Protein AF-A0A942D1G5-F1 (afdb_monomer)

pLDDT: mean 86.05, std 12.04, range [42.84, 97.56]

Structure (mmCIF, N/CA/C/O backbone):
data_AF-A0A942D1G5-F1
#
_entry.id   AF-A0A942D1G5-F1
#
loop_
_atom_site.group_PDB
_atom_site.id
_atom_site.type_symbol
_atom_site.label_atom_id
_atom_site.label_alt_id
_atom_site.label_comp_id
_atom_site.label_asym_id
_atom_site.label_entity_id
_atom_site.label_seq_id
_atom_site.pdbx_PDB_ins_code
_atom_site.Cartn_x
_atom_site.Cartn_y
_atom_site.Cartn_z
_atom_site.occupancy
_atom_site.B_iso_or_equiv
_atom_site.auth_seq_id
_atom_site.auth_comp_id
_atom_site.auth_asym_id
_atom_site.auth_atom_id
_atom_site.pdbx_PDB_model_num
ATOM 1 N N . MET A 1 1 ? 13.395 -1.776 58.590 1.00 42.84 1 MET A N 1
ATOM 2 C CA . MET A 1 1 ? 13.116 -3.084 57.973 1.00 42.84 1 MET A CA 1
ATOM 3 C C . MET A 1 1 ? 11.605 -3.186 57.959 1.00 42.84 1 MET A C 1
ATOM 5 O O . MET A 1 1 ? 11.020 -3.468 58.991 1.00 42.84 1 MET A O 1
ATOM 9 N N . SER A 1 2 ? 10.982 -2.688 56.892 1.00 45.34 2 SER A N 1
ATOM 10 C CA . SER A 1 2 ? 9.526 -2.667 56.750 1.00 45.34 2 SER A CA 1
ATOM 11 C C . SER A 1 2 ? 9.040 -4.107 56.642 1.00 45.34 2 SER A C 1
ATOM 13 O O . SER A 1 2 ? 9.528 -4.852 55.795 1.00 45.34 2 SER A O 1
ATOM 15 N N . ASP A 1 3 ? 8.149 -4.481 57.554 1.00 46.09 3 ASP A N 1
ATOM 16 C CA . ASP A 1 3 ? 7.520 -5.794 57.634 1.00 46.09 3 ASP A CA 1
ATOM 17 C C . ASP A 1 3 ? 6.842 -6.115 56.296 1.00 46.09 3 ASP A C 1
ATOM 19 O O . ASP A 1 3 ? 5.898 -5.440 55.885 1.00 46.09 3 ASP A O 1
ATOM 23 N N . LEU A 1 4 ? 7.365 -7.113 55.582 1.00 55.59 4 LEU A N 1
ATOM 24 C CA . LEU A 1 4 ? 6.750 -7.653 54.376 1.00 55.59 4 LEU A CA 1
ATOM 25 C C . LEU A 1 4 ? 5.764 -8.736 54.825 1.00 55.59 4 LEU A C 1
ATOM 27 O O . LEU A 1 4 ? 6.032 -9.931 54.715 1.00 55.59 4 LEU A O 1
ATOM 31 N N . THR A 1 5 ? 4.649 -8.321 55.420 1.00 64.75 5 THR A N 1
ATOM 32 C CA . THR A 1 5 ? 3.552 -9.232 55.750 1.00 64.75 5 THR A CA 1
ATOM 33 C C . THR A 1 5 ? 2.930 -9.725 54.448 1.00 64.75 5 THR A C 1
ATOM 35 O O . THR A 1 5 ? 2.207 -8.987 53.782 1.00 64.75 5 THR A O 1
ATOM 38 N N . ILE A 1 6 ? 3.257 -10.961 54.065 1.00 63.94 6 ILE A N 1
ATOM 39 C CA . ILE A 1 6 ? 2.605 -11.674 52.964 1.00 63.94 6 ILE A CA 1
ATOM 40 C C . ILE A 1 6 ? 1.141 -11.925 53.376 1.00 63.94 6 ILE A C 1
ATOM 42 O O . ILE A 1 6 ? 0.928 -12.563 54.412 1.00 63.94 6 ILE A O 1
ATOM 46 N N . PRO A 1 7 ? 0.142 -11.439 52.616 1.00 60.31 7 PRO A N 1
ATOM 47 C CA . PRO A 1 7 ? -1.271 -11.650 52.929 1.00 60.31 7 PRO A CA 1
ATOM 48 C C . PRO A 1 7 ? -1.603 -13.146 52.926 1.00 60.31 7 PRO A C 1
ATOM 50 O O . PRO A 1 7 ? -1.256 -13.860 51.984 1.00 60.31 7 PRO A O 1
ATOM 53 N N . SER A 1 8 ? -2.252 -13.634 53.985 1.00 69.25 8 SER A N 1
ATOM 54 C CA . SER A 1 8 ? -2.661 -15.040 54.124 1.00 69.25 8 SER A CA 1
ATOM 55 C C . SER A 1 8 ? -4.087 -15.307 53.636 1.00 69.25 8 SER A C 1
ATOM 57 O O . SER A 1 8 ? -4.470 -16.469 53.493 1.00 69.25 8 SER A O 1
ATOM 59 N N . ASP A 1 9 ? -4.863 -14.250 53.379 1.00 74.88 9 ASP A N 1
ATOM 60 C CA . ASP A 1 9 ? -6.248 -14.322 52.926 1.00 74.88 9 ASP A CA 1
ATOM 61 C C . ASP A 1 9 ? -6.367 -14.177 51.398 1.00 74.88 9 ASP A C 1
ATOM 63 O O . ASP A 1 9 ? -5.766 -13.301 50.771 1.00 74.88 9 ASP A O 1
ATOM 67 N N . GLY A 1 10 ? -7.174 -15.050 50.790 1.00 68.94 10 GLY A N 1
ATOM 68 C CA . GLY A 1 10 ? -7.391 -15.091 49.345 1.00 68.94 10 GLY A CA 1
ATOM 69 C C . GLY A 1 10 ? -8.117 -13.855 48.809 1.00 68.94 10 GLY A C 1
ATOM 70 O O . GLY A 1 10 ? -7.861 -13.456 47.672 1.00 68.94 10 GLY A O 1
ATOM 71 N N . SER A 1 11 ? -8.968 -13.213 49.620 1.00 71.38 11 SER A N 1
ATOM 72 C CA . SER A 1 11 ? -9.629 -11.954 49.248 1.00 71.38 11 SER A CA 1
ATOM 73 C C . SER A 1 11 ? -8.640 -10.800 49.163 1.00 71.38 11 SER A C 1
ATOM 75 O O . SER A 1 11 ? -8.619 -10.110 48.150 1.00 71.38 11 SER A O 1
ATOM 77 N N . GLU A 1 12 ? -7.780 -10.625 50.169 1.00 70.06 12 GLU A N 1
ATOM 78 C CA . GLU A 1 12 ? -6.760 -9.567 50.171 1.00 70.06 12 GLU A CA 1
ATOM 79 C C . GLU A 1 12 ? -5.749 -9.736 49.032 1.00 70.06 12 GLU A C 1
ATOM 81 O O . GLU A 1 12 ? -5.349 -8.752 48.412 1.00 70.06 12 GLU A O 1
ATOM 86 N N . MET A 1 13 ? -5.383 -10.981 48.702 1.00 65.50 13 MET A N 1
ATOM 87 C CA . MET A 1 13 ? -4.551 -11.277 47.533 1.00 65.50 13 MET A CA 1
ATOM 88 C C . MET A 1 13 ? -5.256 -10.868 46.231 1.00 65.50 13 MET A C 1
ATOM 90 O O . MET A 1 13 ? -4.638 -10.240 45.375 1.00 65.50 13 MET A O 1
ATOM 94 N N . SER A 1 14 ? -6.551 -11.179 46.087 1.00 69.06 14 SER A N 1
ATOM 95 C CA . SER A 1 14 ? -7.330 -10.790 44.905 1.00 69.06 14 SER A CA 1
ATOM 96 C C . SER A 1 14 ? -7.465 -9.269 44.776 1.00 69.06 14 SER A C 1
ATOM 98 O O . SER A 1 14 ? -7.271 -8.722 43.693 1.00 69.06 14 SER A O 1
ATOM 100 N N . ASP A 1 15 ? -7.684 -8.576 45.892 1.00 70.75 15 ASP A N 1
ATOM 101 C CA . ASP A 1 15 ? -7.840 -7.124 45.942 1.00 70.75 15 ASP A CA 1
ATOM 102 C C . ASP A 1 15 ? -6.513 -6.417 45.637 1.00 70.75 15 ASP A C 1
ATOM 104 O O . ASP A 1 15 ? -6.486 -5.438 44.897 1.00 70.75 15 ASP A O 1
ATOM 108 N N . LEU A 1 16 ? -5.386 -6.961 46.115 1.00 67.50 16 LEU A N 1
ATOM 109 C CA . LEU A 1 16 ? -4.046 -6.505 45.742 1.00 67.50 16 LEU A CA 1
ATOM 110 C C . LEU A 1 16 ? -3.759 -6.726 44.259 1.00 67.50 16 LEU A C 1
ATOM 112 O O . LEU A 1 16 ? -3.258 -5.808 43.620 1.00 67.50 16 LEU A O 1
ATOM 116 N N . THR A 1 17 ? -4.112 -7.885 43.693 1.00 64.62 17 THR A N 1
ATOM 117 C CA . THR A 1 17 ? -3.923 -8.129 42.253 1.00 64.62 17 THR A CA 1
ATOM 118 C C . THR A 1 17 ? -4.791 -7.221 41.387 1.00 64.62 17 THR A C 1
ATOM 120 O O . THR A 1 17 ? -4.323 -6.762 40.349 1.00 64.62 17 THR A O 1
ATOM 123 N N . LEU A 1 18 ? -6.016 -6.900 41.821 1.00 64.06 18 LEU A N 1
ATOM 124 C CA . LEU A 1 18 ? -6.886 -5.945 41.133 1.00 64.06 18 LEU A CA 1
ATOM 125 C C . LEU A 1 18 ? -6.318 -4.526 41.222 1.00 64.06 18 LEU A C 1
ATOM 127 O O . LEU A 1 18 ? -6.161 -3.865 40.197 1.00 64.06 18 LEU A O 1
ATOM 131 N N . ARG A 1 19 ? -5.900 -4.088 42.417 1.00 61.44 19 ARG A N 1
ATOM 132 C CA . ARG A 1 19 ? -5.274 -2.772 42.611 1.00 61.44 19 ARG A CA 1
ATOM 133 C C . ARG A 1 19 ? -3.957 -2.636 41.858 1.00 61.44 19 ARG A C 1
ATOM 135 O O . ARG A 1 19 ? -3.666 -1.565 41.345 1.00 61.44 19 ARG A O 1
ATOM 142 N N . GLU A 1 20 ? -3.157 -3.695 41.797 1.00 60.94 20 GLU A N 1
ATOM 143 C CA . GLU A 1 20 ? -1.920 -3.726 41.020 1.00 60.94 20 GLU A CA 1
ATOM 144 C C . GLU A 1 20 ? -2.223 -3.688 39.515 1.00 60.94 20 GLU A C 1
ATOM 146 O O . GLU A 1 20 ? -1.596 -2.917 38.791 1.00 60.94 20 GLU A O 1
ATOM 151 N N . SER A 1 21 ? -3.242 -4.421 39.051 1.00 59.50 21 SER A N 1
ATOM 152 C CA . SER A 1 21 ? -3.677 -4.379 37.650 1.00 59.50 21 SER A CA 1
ATOM 153 C C . SER A 1 21 ? -4.208 -3.007 37.220 1.00 59.50 21 SER A C 1
ATOM 155 O O . SER A 1 21 ? -3.892 -2.570 36.119 1.00 59.50 21 SER A O 1
ATOM 157 N N . ASP A 1 22 ? -4.906 -2.282 38.100 1.00 61.81 22 ASP A N 1
ATOM 158 C CA . ASP A 1 22 ? -5.375 -0.914 37.842 1.00 61.81 22 ASP A CA 1
ATOM 159 C C . ASP A 1 22 ? -4.235 0.118 37.877 1.00 61.81 22 ASP A C 1
ATOM 161 O O . ASP A 1 22 ? -4.277 1.120 37.165 1.00 61.81 22 ASP A O 1
ATOM 165 N N . VAL A 1 23 ? -3.188 -0.116 38.679 1.00 62.50 23 VAL A N 1
ATOM 166 C CA . VAL A 1 23 ? -2.008 0.767 38.766 1.00 62.50 23 VAL A CA 1
ATOM 167 C C . VAL A 1 23 ? -1.120 0.659 37.520 1.00 62.50 23 VAL A C 1
ATOM 169 O O . VAL A 1 23 ? -0.495 1.650 37.138 1.00 62.50 23 VAL A O 1
ATOM 172 N N . TYR A 1 24 ? -1.086 -0.507 36.867 1.00 59.09 24 TYR A N 1
ATOM 173 C CA . TYR A 1 24 ? -0.359 -0.728 35.609 1.00 59.09 24 TYR A CA 1
ATOM 174 C C . TYR A 1 24 ? -1.248 -0.695 34.355 1.00 59.09 24 TYR A C 1
ATOM 176 O O . TYR A 1 24 ? -0.731 -0.866 33.249 1.00 59.09 24 TYR A O 1
ATOM 184 N N . ALA A 1 25 ? -2.557 -0.462 34.491 1.00 63.25 25 ALA A N 1
ATOM 185 C CA . ALA A 1 25 ? -3.448 -0.271 33.354 1.00 63.25 25 ALA A CA 1
ATOM 186 C C . ALA A 1 25 ? -3.070 1.026 32.622 1.00 63.25 25 ALA A C 1
ATOM 188 O O . ALA A 1 25 ? -3.356 2.138 33.074 1.00 63.25 25 ALA A O 1
ATOM 189 N N . GLU A 1 26 ? -2.384 0.896 31.487 1.00 65.12 26 GLU A N 1
ATOM 190 C CA . GLU A 1 26 ? -2.063 2.042 30.646 1.00 65.12 26 GLU A CA 1
ATOM 191 C C . GLU A 1 26 ? -3.347 2.702 30.134 1.00 65.12 26 GLU A C 1
ATOM 193 O O . GLU A 1 26 ? -4.259 2.046 29.633 1.00 65.12 26 GLU A O 1
ATOM 198 N N . THR A 1 27 ? -3.420 4.030 30.232 1.00 78.19 27 THR A N 1
ATOM 199 C CA . THR A 1 27 ? -4.563 4.777 29.697 1.00 78.19 27 THR A CA 1
ATOM 200 C C . THR A 1 27 ? -4.634 4.619 28.169 1.00 78.19 27 THR A C 1
ATOM 202 O O . THR A 1 27 ? -3.583 4.728 27.528 1.00 78.19 27 THR A O 1
ATOM 205 N N . PRO A 1 28 ? -5.828 4.516 27.555 1.00 74.75 28 PRO A N 1
ATOM 206 C CA . PRO A 1 28 ? -5.990 4.415 26.095 1.00 74.75 28 PRO A CA 1
ATOM 207 C C . PRO A 1 28 ? -5.276 5.525 25.303 1.00 74.75 28 PRO A C 1
ATOM 209 O O . PRO A 1 28 ? -4.775 5.323 24.195 1.00 74.75 28 PRO A O 1
ATOM 212 N N . GLU A 1 29 ? -5.174 6.723 25.889 1.00 77.88 29 GLU A N 1
ATOM 213 C CA . GLU A 1 29 ? -4.445 7.844 25.288 1.00 77.88 29 GLU A CA 1
ATOM 214 C C . GLU A 1 29 ? -2.934 7.601 25.181 1.00 77.88 29 GLU A C 1
ATOM 216 O O . GLU A 1 29 ? -2.291 8.102 24.256 1.00 77.88 29 GLU A O 1
ATOM 221 N N . LEU A 1 30 ? -2.348 6.878 26.138 1.00 83.19 30 LEU A N 1
ATOM 222 C CA . LEU A 1 30 ? -0.922 6.569 26.152 1.00 83.19 30 LEU A CA 1
ATOM 223 C C . LEU A 1 30 ? -0.595 5.555 25.055 1.00 83.19 30 LEU A C 1
ATOM 225 O O . LEU A 1 30 ? 0.342 5.779 24.287 1.00 83.19 30 LEU A O 1
ATOM 229 N N . HIS A 1 31 ? -1.423 4.519 24.917 1.00 80.06 31 HIS A N 1
ATOM 230 C CA . HIS A 1 31 ? -1.286 3.507 23.874 1.00 80.06 31 HIS A CA 1
ATOM 231 C C . HIS A 1 31 ? -1.353 4.133 22.470 1.00 80.06 31 HIS A C 1
ATOM 233 O O . HIS A 1 31 ? -0.477 3.904 21.635 1.00 80.06 31 HIS A O 1
ATOM 239 N N . GLU A 1 32 ? -2.312 5.039 22.224 1.00 80.50 32 GLU A N 1
ATOM 240 C CA . GLU A 1 32 ? -2.407 5.739 20.935 1.00 80.50 32 GLU A CA 1
ATOM 241 C C . GLU A 1 32 ? -1.171 6.614 20.642 1.00 80.50 32 GLU A C 1
ATOM 243 O O . GLU A 1 32 ? -0.726 6.718 19.491 1.00 80.50 32 GLU A O 1
ATOM 248 N N . ARG A 1 33 ? -0.597 7.261 21.667 1.00 86.25 33 ARG A N 1
ATOM 249 C CA . ARG A 1 33 ? 0.615 8.086 21.519 1.00 86.25 33 ARG A CA 1
ATOM 250 C C . ARG A 1 33 ? 1.839 7.234 21.200 1.00 86.25 33 ARG A C 1
ATOM 252 O O . ARG A 1 33 ? 2.600 7.615 20.308 1.00 86.25 33 ARG A O 1
ATOM 259 N N . ILE A 1 34 ? 2.013 6.108 21.891 1.00 88.94 34 ILE A N 1
ATOM 260 C CA . ILE A 1 34 ? 3.116 5.168 21.655 1.00 88.94 34 ILE A CA 1
ATOM 261 C C . ILE A 1 34 ? 3.042 4.637 20.221 1.00 88.94 34 ILE A C 1
ATOM 263 O O . ILE A 1 34 ? 4.016 4.768 19.476 1.00 88.94 34 ILE A O 1
ATOM 267 N N . ASP A 1 35 ? 1.871 4.155 19.798 1.00 86.50 35 ASP A N 1
ATOM 268 C CA . ASP A 1 35 ? 1.645 3.657 18.437 1.00 86.50 35 ASP A CA 1
ATOM 269 C C . ASP A 1 35 ? 1.968 4.719 17.387 1.00 86.50 35 ASP A C 1
ATOM 271 O O . ASP A 1 35 ? 2.677 4.468 16.411 1.00 86.50 35 ASP A O 1
ATOM 275 N N . ARG A 1 36 ? 1.485 5.946 17.597 1.00 89.12 36 ARG A N 1
ATOM 276 C CA . ARG A 1 36 ? 1.739 7.065 16.690 1.00 89.12 36 ARG A CA 1
ATOM 277 C C . ARG A 1 36 ? 3.231 7.338 16.543 1.00 89.12 36 ARG A C 1
ATOM 279 O O . ARG A 1 36 ? 3.707 7.438 15.415 1.00 89.12 36 ARG A O 1
ATOM 286 N N . ILE A 1 37 ? 3.962 7.461 17.649 1.00 92.31 37 ILE A N 1
ATOM 287 C CA . ILE A 1 37 ? 5.410 7.711 17.624 1.00 92.31 37 ILE A CA 1
ATOM 288 C C . ILE A 1 37 ? 6.135 6.553 16.929 1.00 92.31 37 ILE A C 1
ATOM 290 O O . ILE A 1 37 ? 6.984 6.803 16.072 1.00 92.31 37 ILE A O 1
ATOM 294 N N . GLY A 1 38 ? 5.755 5.308 17.227 1.00 91.56 38 GLY A N 1
ATOM 295 C CA . GLY A 1 38 ? 6.296 4.117 16.574 1.00 91.56 38 GLY A CA 1
ATOM 296 C C . GLY A 1 38 ? 6.138 4.166 15.053 1.00 91.56 38 GLY A C 1
ATOM 297 O O . GLY A 1 38 ? 7.121 4.020 14.323 1.00 91.56 38 GLY A O 1
ATOM 298 N N . PHE A 1 39 ? 4.933 4.467 14.562 1.00 92.38 39 PHE A N 1
ATOM 299 C CA . PHE A 1 39 ? 4.675 4.598 13.126 1.00 92.38 39 PHE A CA 1
ATOM 300 C C . PHE A 1 39 ? 5.449 5.747 12.471 1.00 92.38 39 PHE A C 1
ATOM 302 O O . PHE A 1 39 ? 5.912 5.591 11.341 1.00 92.38 39 PHE A O 1
ATOM 309 N N . TRP A 1 40 ? 5.638 6.881 13.152 1.00 91.69 40 TRP A N 1
ATOM 310 C CA . TRP A 1 40 ? 6.453 7.982 12.625 1.00 91.69 40 TRP A CA 1
ATOM 311 C C . TRP A 1 40 ? 7.928 7.612 12.507 1.00 91.69 40 TRP A C 1
ATOM 313 O O . TRP A 1 40 ? 8.544 7.906 11.483 1.00 91.69 40 TRP A O 1
ATOM 323 N N . LEU A 1 41 ? 8.492 6.955 13.522 1.00 94.69 41 LEU A N 1
ATOM 324 C CA . LEU A 1 41 ? 9.890 6.525 13.509 1.00 94.69 41 LEU A CA 1
ATOM 325 C C . LEU A 1 41 ? 10.140 5.500 12.402 1.00 94.69 41 LEU A C 1
ATOM 327 O O . LEU A 1 41 ? 11.064 5.665 11.601 1.00 94.69 41 LEU A O 1
ATOM 331 N N . VAL A 1 42 ? 9.278 4.483 12.302 1.00 94.19 42 VAL A N 1
ATOM 332 C CA . VAL A 1 42 ? 9.378 3.476 11.238 1.00 94.19 42 VAL A CA 1
ATOM 333 C C . VAL A 1 42 ? 9.133 4.104 9.864 1.00 94.19 42 VAL A C 1
ATOM 335 O O . VAL A 1 42 ? 9.822 3.767 8.903 1.00 94.19 42 VAL A O 1
ATOM 338 N N . GLY A 1 43 ? 8.207 5.063 9.766 1.00 93.75 43 GLY A N 1
ATOM 339 C CA . GLY A 1 43 ? 7.940 5.829 8.552 1.00 93.75 43 GLY A CA 1
ATOM 340 C C . GLY A 1 43 ? 9.169 6.610 8.095 1.00 93.75 43 GLY A C 1
ATOM 341 O O . GLY A 1 43 ? 9.582 6.473 6.948 1.00 93.75 43 GLY A O 1
ATOM 342 N N . GLY A 1 44 ? 9.816 7.350 8.998 1.00 94.31 44 GLY A N 1
ATOM 343 C CA . GLY A 1 44 ? 11.048 8.088 8.710 1.00 94.31 44 GLY A CA 1
ATOM 344 C C . GLY A 1 44 ? 12.187 7.184 8.233 1.00 94.31 44 GLY A C 1
ATOM 345 O O . GLY A 1 44 ? 12.816 7.472 7.213 1.00 94.31 44 GLY A O 1
ATOM 346 N N . ALA A 1 45 ? 12.403 6.049 8.905 1.00 95.62 45 ALA A N 1
ATOM 347 C CA . ALA A 1 45 ? 13.381 5.049 8.471 1.00 95.62 45 ALA A CA 1
ATOM 348 C C . ALA A 1 45 ? 13.049 4.488 7.076 1.00 95.62 45 ALA A C 1
ATOM 350 O O . ALA A 1 45 ? 13.929 4.366 6.224 1.00 95.62 45 ALA A O 1
ATOM 351 N N . THR A 1 46 ? 11.767 4.221 6.815 1.00 95.00 46 THR A N 1
ATOM 352 C CA . THR A 1 46 ? 11.277 3.730 5.521 1.00 95.00 46 THR A CA 1
ATOM 353 C C . THR A 1 46 ? 11.502 4.758 4.408 1.00 95.00 46 THR A C 1
ATOM 355 O O . THR A 1 46 ? 11.931 4.386 3.317 1.00 95.00 46 THR A O 1
ATOM 358 N N . VAL A 1 47 ? 11.289 6.056 4.670 1.00 95.25 47 VAL A N 1
ATOM 359 C CA . VAL A 1 47 ? 11.593 7.123 3.698 1.00 95.25 47 VAL A CA 1
ATOM 360 C C . VAL A 1 47 ? 13.072 7.113 3.337 1.00 95.25 47 VAL A C 1
ATOM 362 O O . VAL A 1 47 ? 13.394 7.112 2.155 1.00 95.25 47 VAL A O 1
ATOM 365 N N . MET A 1 48 ? 13.972 7.082 4.323 1.00 96.06 48 MET A N 1
ATOM 366 C CA . MET A 1 48 ? 15.418 7.062 4.059 1.00 96.06 48 MET A CA 1
ATOM 367 C C . MET A 1 48 ? 15.838 5.816 3.276 1.00 96.06 48 MET A C 1
ATOM 369 O O . MET A 1 48 ? 16.637 5.909 2.344 1.00 96.06 48 MET A O 1
ATOM 373 N N . PHE A 1 49 ? 15.246 4.667 3.601 1.00 96.06 49 PHE A N 1
ATOM 374 C CA . PHE A 1 49 ? 15.470 3.427 2.872 1.00 96.06 49 PHE A CA 1
ATOM 375 C C . PHE A 1 49 ? 15.056 3.546 1.397 1.00 96.06 49 PHE A C 1
ATOM 377 O O . PHE A 1 49 ? 15.880 3.308 0.516 1.00 96.06 49 PHE A O 1
ATOM 384 N N . PHE A 1 50 ? 13.831 3.990 1.093 1.00 95.12 50 PHE A N 1
ATOM 385 C CA . PHE A 1 50 ? 13.379 4.144 -0.299 1.00 95.12 50 PHE A CA 1
ATOM 386 C C . PHE A 1 50 ? 14.042 5.307 -1.038 1.00 95.12 50 PHE A C 1
ATOM 388 O O . PHE A 1 50 ? 14.248 5.231 -2.249 1.00 95.12 50 PHE A O 1
ATOM 395 N N . PHE A 1 51 ? 14.456 6.353 -0.324 1.00 95.19 51 PHE A N 1
ATOM 396 C CA . PHE A 1 51 ? 15.226 7.449 -0.901 1.00 95.19 51 PHE A CA 1
ATOM 397 C C . PHE A 1 51 ? 16.541 6.955 -1.520 1.00 95.19 51 PHE A C 1
ATOM 399 O O . PHE A 1 51 ? 16.941 7.451 -2.573 1.00 95.19 51 PHE A O 1
ATOM 406 N N . SER A 1 52 ? 17.169 5.925 -0.940 1.00 95.56 52 SER A N 1
ATOM 407 C CA . SER A 1 52 ? 18.363 5.305 -1.528 1.00 95.56 52 SER A CA 1
ATOM 408 C C . SER A 1 52 ? 18.107 4.728 -2.929 1.00 95.56 52 SER A C 1
ATOM 410 O O . SER A 1 52 ? 18.940 4.894 -3.820 1.00 95.56 52 SER A O 1
ATOM 412 N N . PHE A 1 53 ? 16.930 4.139 -3.171 1.00 94.38 53 PHE A N 1
ATOM 413 C CA . PHE A 1 53 ? 16.554 3.628 -4.489 1.00 94.38 53 PHE A CA 1
ATOM 414 C C . PHE A 1 53 ? 16.212 4.748 -5.474 1.00 94.38 53 PHE A C 1
ATOM 416 O O . PHE A 1 53 ? 16.575 4.645 -6.644 1.00 94.38 53 PHE A O 1
ATOM 423 N N . VAL A 1 54 ? 15.566 5.831 -5.017 1.00 94.31 54 VAL A N 1
ATOM 424 C CA . VAL A 1 54 ? 15.341 7.029 -5.852 1.00 94.31 54 VAL A CA 1
ATOM 425 C C . VAL A 1 54 ? 16.684 7.580 -6.326 1.00 94.31 54 VAL A C 1
ATOM 427 O O . VAL A 1 54 ? 16.875 7.829 -7.515 1.00 94.31 54 VAL A O 1
ATOM 430 N N . PHE A 1 55 ? 17.637 7.726 -5.406 1.00 94.56 55 PHE A N 1
ATOM 431 C CA . PHE A 1 55 ? 18.984 8.169 -5.736 1.00 94.56 55 PHE A CA 1
ATOM 432 C C . PHE A 1 55 ? 19.667 7.215 -6.724 1.00 94.56 55 PHE A C 1
ATOM 434 O O . PHE A 1 55 ? 20.172 7.668 -7.750 1.00 94.56 55 PHE A O 1
ATOM 441 N N . ALA A 1 56 ? 19.629 5.904 -6.465 1.00 93.81 56 ALA A N 1
ATOM 442 C CA . ALA A 1 56 ? 20.209 4.900 -7.354 1.00 93.81 56 ALA A CA 1
ATOM 443 C C . ALA A 1 56 ? 19.617 4.969 -8.773 1.00 93.81 56 ALA A C 1
ATOM 445 O O . ALA A 1 56 ? 20.375 4.925 -9.741 1.00 93.81 56 ALA A O 1
ATOM 446 N N . TYR A 1 57 ? 18.295 5.142 -8.899 1.00 92.81 57 TYR A N 1
ATOM 447 C CA . TYR A 1 57 ? 17.603 5.304 -10.180 1.00 92.81 57 TYR A CA 1
ATOM 448 C C . TYR A 1 57 ? 18.184 6.463 -10.995 1.00 92.81 57 TYR A C 1
ATOM 450 O O . TYR A 1 57 ? 18.652 6.270 -12.116 1.00 92.81 57 TYR A O 1
ATOM 458 N N . PHE A 1 58 ? 18.186 7.670 -10.422 1.00 92.62 58 PHE A N 1
ATOM 459 C CA . PHE A 1 58 ? 18.630 8.868 -11.134 1.00 92.62 58 PHE A CA 1
ATOM 460 C C . PHE A 1 58 ? 20.137 8.880 -11.382 1.00 92.62 58 PHE A C 1
ATOM 462 O O . PHE A 1 58 ? 20.575 9.333 -12.437 1.00 92.62 58 PHE A O 1
ATOM 469 N N . TYR A 1 59 ? 20.926 8.350 -10.450 1.00 92.75 59 TYR A N 1
ATOM 470 C CA . TYR A 1 59 ? 22.369 8.239 -10.611 1.00 92.75 59 TYR A CA 1
ATOM 471 C C . TYR A 1 59 ? 22.728 7.319 -11.782 1.00 92.75 59 TYR A C 1
ATOM 473 O O 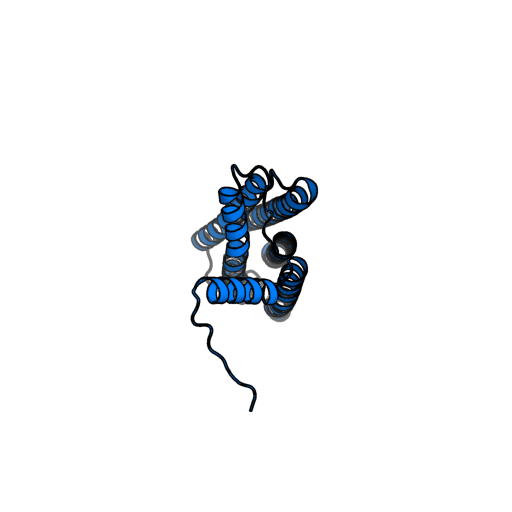. TYR A 1 59 ? 23.421 7.746 -12.704 1.00 92.75 59 TYR A O 1
ATOM 481 N N . LEU A 1 60 ? 22.192 6.095 -11.805 1.00 90.00 60 LEU A N 1
ATOM 482 C CA . LEU A 1 60 ? 22.432 5.142 -12.892 1.00 90.00 60 LEU A CA 1
ATOM 483 C C . LEU A 1 60 ? 21.916 5.681 -14.234 1.00 90.00 60 LEU A C 1
ATOM 485 O O . LEU A 1 60 ? 22.601 5.546 -15.245 1.00 90.00 60 LEU A O 1
ATOM 489 N N . ARG A 1 61 ? 20.764 6.363 -14.235 1.00 88.56 61 ARG A N 1
ATOM 490 C CA . ARG A 1 61 ? 20.228 7.026 -15.430 1.00 88.56 61 ARG A CA 1
ATOM 491 C C . ARG A 1 61 ? 21.119 8.159 -15.933 1.00 88.56 61 ARG A C 1
ATOM 493 O O . ARG A 1 61 ? 21.237 8.331 -17.137 1.00 88.56 61 ARG A O 1
ATOM 500 N N . SER A 1 62 ? 21.757 8.922 -15.045 1.00 89.50 62 SER A N 1
ATOM 501 C CA . SER A 1 62 ? 22.681 9.994 -15.448 1.00 89.50 62 SER A CA 1
ATOM 502 C C . SER A 1 62 ? 23.999 9.479 -16.029 1.00 89.50 62 SER A C 1
ATOM 504 O O . SER A 1 62 ? 24.629 10.172 -16.822 1.00 89.50 62 SER A O 1
ATOM 506 N N . LEU A 1 63 ? 24.417 8.270 -15.639 1.00 87.44 63 LEU A N 1
ATOM 507 C CA . LEU A 1 63 ? 25.623 7.628 -16.160 1.00 87.44 63 LEU A CA 1
ATOM 508 C C . LEU A 1 63 ? 25.400 6.976 -17.527 1.00 87.44 63 LEU A C 1
ATOM 510 O O . LEU A 1 63 ? 26.369 6.705 -18.241 1.00 87.44 63 LEU A O 1
ATOM 514 N N . ASP A 1 64 ? 24.147 6.713 -17.897 1.00 83.19 64 ASP A N 1
ATOM 515 C CA . ASP A 1 64 ? 23.813 6.108 -19.178 1.00 83.19 64 ASP A CA 1
ATOM 516 C C . ASP A 1 64 ? 24.085 7.075 -20.339 1.00 83.19 64 ASP A C 1
ATOM 518 O O . ASP A 1 64 ? 23.257 7.887 -20.746 1.00 83.19 64 ASP A O 1
ATOM 522 N N . SER A 1 65 ? 25.292 6.961 -20.887 1.00 69.88 65 SER A N 1
ATOM 523 C CA . SER A 1 65 ? 25.776 7.796 -21.988 1.00 69.88 65 SER A CA 1
ATOM 524 C C . SER A 1 65 ? 25.299 7.306 -23.361 1.00 69.88 65 SER A C 1
ATOM 526 O O . SER A 1 65 ? 25.452 8.020 -24.348 1.00 69.88 65 SER A O 1
ATOM 528 N N . ASN A 1 66 ? 24.731 6.095 -23.436 1.00 73.44 66 ASN A N 1
ATOM 529 C CA . ASN A 1 66 ? 24.296 5.471 -24.688 1.00 73.44 66 ASN A CA 1
ATOM 530 C C . ASN A 1 66 ? 22.793 5.657 -24.956 1.00 73.44 66 ASN A C 1
ATOM 532 O O . ASN A 1 66 ? 22.308 5.222 -25.998 1.00 73.44 66 ASN A O 1
ATOM 536 N N . GLY A 1 67 ? 22.053 6.281 -24.029 1.00 74.75 67 GLY A N 1
ATOM 537 C CA . GLY A 1 67 ? 20.604 6.465 -24.140 1.00 74.75 67 GLY A CA 1
ATOM 538 C C . GLY A 1 67 ? 19.818 5.149 -24.103 1.00 74.75 67 GLY A C 1
ATOM 539 O O . GLY A 1 67 ? 18.710 5.081 -24.631 1.00 74.75 67 GLY A O 1
ATOM 540 N N . LEU A 1 68 ? 20.395 4.101 -23.507 1.00 76.69 68 LEU A N 1
ATOM 541 C CA . LEU A 1 68 ? 19.832 2.754 -23.402 1.00 76.69 68 LEU A CA 1
ATOM 542 C C . LEU A 1 68 ? 19.300 2.462 -21.991 1.00 76.69 68 LEU A C 1
ATOM 544 O O . LEU A 1 68 ? 19.371 1.327 -21.525 1.00 76.69 68 LEU A O 1
ATOM 548 N N . TRP A 1 69 ? 18.750 3.466 -21.305 1.00 80.94 69 TRP A N 1
ATOM 549 C CA . TRP A 1 69 ? 18.265 3.329 -19.929 1.00 80.94 69 TRP A CA 1
ATOM 550 C C . TRP A 1 69 ? 17.207 2.230 -19.793 1.00 80.94 69 TRP A C 1
ATOM 552 O O . TRP A 1 69 ? 17.206 1.473 -18.822 1.00 80.94 69 TRP A O 1
ATOM 562 N N . ARG A 1 70 ? 16.346 2.113 -20.811 1.00 79.94 70 ARG A N 1
ATOM 563 C CA . ARG A 1 70 ? 15.423 0.993 -21.009 1.00 79.94 70 ARG A CA 1
ATOM 564 C C . ARG A 1 70 ? 15.754 0.305 -22.340 1.00 79.94 70 ARG A C 1
ATOM 566 O O . ARG A 1 70 ? 15.267 0.744 -23.384 1.00 79.94 70 ARG A O 1
ATOM 573 N N . PRO A 1 71 ? 16.623 -0.723 -22.343 1.00 74.06 71 PRO A N 1
ATOM 574 C CA . PRO A 1 71 ? 16.925 -1.489 -23.548 1.00 74.06 71 PRO A CA 1
ATOM 575 C C . PRO A 1 71 ? 15.671 -2.168 -24.115 1.00 74.06 71 PRO A C 1
ATOM 577 O O . PRO A 1 71 ? 14.719 -2.448 -23.385 1.00 74.06 71 PRO A O 1
ATOM 580 N N . ALA A 1 72 ? 15.681 -2.495 -25.410 1.00 71.06 72 ALA A N 1
ATOM 581 C CA . ALA A 1 72 ? 14.591 -3.246 -26.031 1.00 71.06 72 ALA A CA 1
ATOM 582 C C . ALA A 1 72 ? 14.363 -4.581 -25.292 1.00 71.06 72 ALA A C 1
ATOM 584 O O . ALA A 1 72 ? 15.281 -5.390 -25.167 1.00 71.06 72 ALA A O 1
ATOM 585 N N . GLY A 1 73 ? 13.141 -4.794 -24.793 1.00 71.69 73 GLY A N 1
ATOM 586 C CA . GLY A 1 73 ? 12.780 -5.961 -23.979 1.00 71.69 73 GLY A CA 1
ATOM 587 C C . GLY A 1 73 ? 12.875 -5.755 -22.461 1.00 71.69 73 GLY A C 1
ATOM 588 O O . GLY A 1 73 ? 12.488 -6.651 -21.720 1.00 71.69 73 GLY A O 1
ATOM 589 N N . VAL A 1 74 ? 13.326 -4.590 -21.983 1.00 76.88 74 VAL A N 1
ATOM 590 C CA . VAL A 1 74 ? 13.324 -4.212 -20.557 1.00 76.88 74 VAL A CA 1
ATOM 591 C C . VAL A 1 74 ? 12.283 -3.116 -20.321 1.00 76.88 74 VAL A C 1
ATOM 593 O O . VAL A 1 74 ? 12.611 -1.974 -20.002 1.00 76.88 74 VAL A O 1
ATOM 596 N N . ASP A 1 75 ? 11.014 -3.461 -20.529 1.00 78.44 75 ASP A N 1
ATOM 597 C CA . ASP A 1 75 ? 9.888 -2.567 -20.250 1.00 78.44 75 ASP A CA 1
ATOM 598 C C . ASP A 1 75 ? 8.781 -3.356 -19.535 1.00 78.44 75 ASP A C 1
ATOM 600 O O . ASP A 1 75 ? 8.280 -4.345 -20.087 1.00 78.44 75 ASP A O 1
ATOM 604 N N . PRO A 1 76 ? 8.451 -3.016 -18.277 1.00 80.38 76 PRO A N 1
ATOM 605 C CA . PRO A 1 76 ? 7.412 -3.719 -17.544 1.00 80.38 76 PRO A CA 1
ATOM 606 C C . PRO A 1 76 ? 6.029 -3.355 -18.108 1.00 80.38 76 PRO A C 1
ATOM 608 O O . PRO A 1 76 ? 5.803 -2.208 -18.509 1.00 80.38 76 PRO A O 1
ATOM 611 N N . PRO A 1 77 ? 5.062 -4.290 -18.133 1.00 84.94 77 PRO A N 1
ATOM 612 C CA . PRO A 1 77 ? 3.758 -3.999 -18.712 1.00 84.94 77 PRO A CA 1
ATOM 613 C C . PRO A 1 77 ? 3.010 -2.950 -17.875 1.00 84.94 77 PRO A C 1
ATOM 615 O O . PRO A 1 77 ? 2.573 -3.214 -16.756 1.00 84.94 77 PRO A O 1
ATOM 618 N N . THR A 1 78 ? 2.793 -1.758 -18.441 1.00 87.62 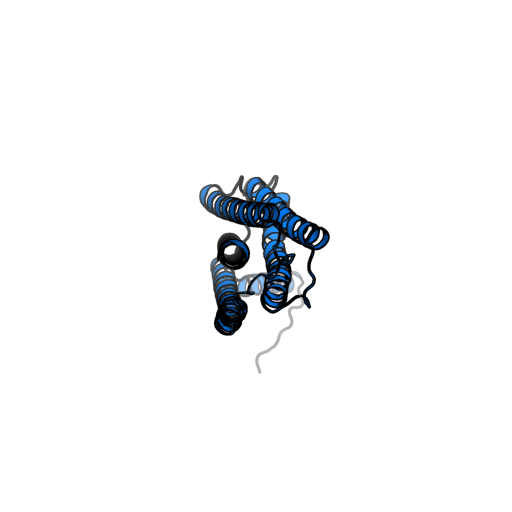78 THR A N 1
ATOM 619 C CA . THR A 1 78 ? 2.225 -0.594 -17.728 1.00 87.62 78 THR A CA 1
ATOM 620 C C . THR A 1 78 ? 0.859 -0.865 -17.089 1.00 87.62 78 THR A C 1
ATOM 622 O O . THR A 1 78 ? 0.508 -0.250 -16.081 1.00 87.62 78 THR A O 1
ATOM 625 N N . ALA A 1 79 ? 0.089 -1.804 -17.648 1.00 90.38 79 ALA A N 1
ATOM 626 C CA . ALA A 1 79 ? -1.211 -2.205 -17.120 1.00 90.38 79 ALA A CA 1
ATOM 627 C C . ALA A 1 79 ? -1.126 -2.756 -15.685 1.00 90.38 79 ALA A C 1
ATOM 629 O O . ALA A 1 79 ? -1.978 -2.414 -14.864 1.00 90.38 79 ALA A O 1
ATOM 630 N N . TYR A 1 80 ? -0.099 -3.553 -15.363 1.00 91.06 80 TYR A N 1
ATOM 631 C CA . TYR A 1 80 ? 0.095 -4.077 -14.007 1.00 91.06 80 TYR A CA 1
ATOM 632 C C . TYR A 1 80 ? 0.461 -2.957 -13.035 1.00 91.06 80 TYR A C 1
ATOM 634 O O . TYR A 1 80 ? -0.184 -2.831 -11.996 1.00 91.06 80 TYR A O 1
ATOM 642 N N . GLY A 1 81 ? 1.395 -2.078 -13.413 1.00 89.94 81 GLY A N 1
ATOM 643 C CA . GLY A 1 81 ? 1.758 -0.913 -12.607 1.00 89.94 81 GLY A CA 1
ATOM 644 C C . GLY A 1 81 ? 0.555 -0.027 -12.252 1.00 89.94 81 GLY A C 1
ATOM 645 O O . GLY A 1 81 ? 0.366 0.315 -11.085 1.00 89.94 81 GLY A O 1
ATOM 646 N N . ILE A 1 82 ? -0.303 0.292 -13.232 1.00 93.06 82 ILE A N 1
ATOM 647 C CA . ILE A 1 82 ? -1.530 1.080 -13.001 1.00 93.06 82 ILE A CA 1
ATOM 648 C C . ILE A 1 82 ? -2.486 0.337 -12.062 1.00 93.06 82 ILE A C 1
ATOM 650 O O . ILE A 1 82 ? -3.019 0.934 -11.127 1.00 93.06 82 ILE A O 1
ATOM 654 N N . LEU A 1 83 ? -2.705 -0.958 -12.302 1.00 95.38 83 LEU A N 1
ATOM 655 C CA . LEU A 1 83 ? -3.606 -1.785 -11.503 1.00 95.38 83 LEU A CA 1
ATOM 656 C C . LEU A 1 83 ? -3.165 -1.849 -10.035 1.00 95.38 83 LEU A C 1
ATOM 658 O O . LEU A 1 83 ? -3.988 -1.660 -9.139 1.00 95.38 83 LEU A O 1
ATOM 662 N N . ILE A 1 84 ? -1.874 -2.077 -9.792 1.00 94.69 84 ILE A N 1
ATOM 663 C CA . ILE A 1 84 ? -1.282 -2.163 -8.453 1.00 94.69 84 ILE A CA 1
ATOM 664 C C . ILE A 1 84 ? -1.372 -0.806 -7.750 1.00 94.69 84 ILE A C 1
ATOM 666 O O . ILE A 1 84 ? -1.871 -0.732 -6.626 1.00 94.69 84 ILE A O 1
ATOM 670 N N . ALA A 1 85 ? -0.971 0.282 -8.416 1.00 95.06 85 ALA A N 1
ATOM 671 C CA . ALA A 1 85 ? -1.037 1.629 -7.851 1.00 95.06 85 ALA A CA 1
ATOM 672 C C . ALA A 1 85 ? -2.479 2.041 -7.502 1.00 95.06 85 ALA A C 1
ATOM 674 O O . ALA A 1 85 ? -2.731 2.569 -6.416 1.00 95.06 85 ALA A O 1
ATOM 675 N N . ALA A 1 86 ? -3.440 1.749 -8.385 1.00 96.44 86 ALA A N 1
ATOM 676 C CA . ALA A 1 86 ? -4.854 2.014 -8.142 1.00 96.44 86 ALA A CA 1
ATOM 677 C C . ALA A 1 86 ? -5.396 1.182 -6.970 1.00 96.44 86 ALA A C 1
ATOM 679 O O . ALA A 1 86 ? -6.078 1.725 -6.099 1.00 96.44 86 ALA A O 1
ATOM 680 N N . ALA A 1 87 ? -5.067 -0.111 -6.903 1.00 96.69 87 ALA A N 1
ATOM 681 C CA . ALA A 1 87 ? -5.485 -0.983 -5.808 1.00 96.69 87 ALA A CA 1
ATOM 682 C C . ALA A 1 87 ? -4.934 -0.516 -4.451 1.00 96.69 87 ALA A C 1
ATOM 684 O O . ALA A 1 87 ? -5.684 -0.459 -3.475 1.00 96.69 87 ALA A O 1
ATOM 685 N N . LEU A 1 88 ? -3.660 -0.112 -4.390 1.00 96.38 88 LEU A N 1
ATOM 686 C CA . LEU A 1 88 ? -3.035 0.435 -3.180 1.00 96.38 88 LEU A CA 1
ATOM 687 C C . LEU A 1 88 ? -3.685 1.752 -2.747 1.00 96.38 88 LEU A C 1
ATOM 689 O O . LEU A 1 88 ? -4.019 1.917 -1.573 1.00 96.38 88 LEU A O 1
ATOM 693 N N . ALA A 1 89 ? -3.918 2.672 -3.686 1.00 97.06 89 ALA A N 1
ATOM 694 C CA . ALA A 1 89 ? -4.575 3.943 -3.395 1.00 97.06 89 ALA A CA 1
ATOM 695 C C . ALA A 1 89 ? -6.005 3.734 -2.869 1.00 97.06 89 ALA A C 1
ATOM 697 O O . ALA A 1 89 ? -6.386 4.316 -1.852 1.00 97.06 89 ALA A O 1
ATOM 698 N N . LEU A 1 90 ? -6.786 2.857 -3.509 1.00 97.44 90 LEU A N 1
ATOM 699 C CA . LEU A 1 90 ? -8.138 2.519 -3.059 1.00 97.44 90 LEU A CA 1
ATOM 700 C C . LEU A 1 90 ? -8.128 1.809 -1.699 1.00 97.44 90 LEU A C 1
ATOM 702 O O . LEU A 1 90 ? -8.962 2.121 -0.849 1.00 97.44 90 LEU A O 1
ATOM 706 N N . SER A 1 91 ? -7.168 0.910 -1.462 1.00 97.44 91 SER A N 1
ATOM 707 C CA . SER A 1 91 ? -6.973 0.251 -0.166 1.00 97.44 91 SER A CA 1
ATOM 708 C C . SER A 1 91 ? -6.711 1.271 0.948 1.00 97.44 91 SER A C 1
ATOM 710 O O . SER A 1 91 ? -7.366 1.240 1.992 1.00 97.44 91 SER A O 1
ATOM 712 N N . ALA A 1 92 ? -5.804 2.222 0.714 1.00 96.75 92 ALA A N 1
ATOM 713 C CA . ALA A 1 92 ? -5.488 3.280 1.667 1.00 96.75 92 ALA A CA 1
ATOM 714 C C . ALA A 1 92 ? -6.692 4.178 1.969 1.00 96.75 92 ALA A C 1
ATOM 716 O O . ALA A 1 92 ? -6.990 4.444 3.134 1.00 96.75 92 ALA A O 1
ATOM 717 N N . LEU A 1 93 ? -7.425 4.604 0.935 1.00 97.38 93 LEU A N 1
ATOM 718 C CA . LEU A 1 93 ? -8.637 5.407 1.099 1.00 97.38 93 LEU A CA 1
ATOM 719 C C . LEU A 1 93 ? -9.717 4.653 1.882 1.00 97.38 93 LEU A C 1
ATOM 721 O O . LEU A 1 93 ? -10.341 5.236 2.771 1.00 97.38 93 LEU A O 1
ATOM 725 N N . ALA A 1 94 ? -9.909 3.361 1.603 1.00 96.06 94 ALA A N 1
ATOM 726 C CA . ALA A 1 94 ? -10.848 2.519 2.335 1.00 96.06 94 ALA A CA 1
ATOM 727 C C . ALA A 1 94 ? -10.474 2.414 3.822 1.00 96.06 94 ALA A C 1
ATOM 729 O O . ALA A 1 94 ? -11.346 2.550 4.682 1.00 96.06 94 ALA A O 1
ATOM 730 N N . PHE A 1 95 ? -9.189 2.253 4.150 1.00 96.25 95 PHE A N 1
ATOM 731 C CA . PHE A 1 95 ? -8.762 2.136 5.545 1.00 96.25 95 PHE A CA 1
ATOM 732 C C . PHE A 1 95 ? -8.809 3.471 6.303 1.00 96.25 95 PHE A C 1
ATOM 734 O O . PHE A 1 95 ? -9.256 3.520 7.449 1.00 96.25 95 PHE A O 1
ATOM 741 N N . LEU A 1 96 ? -8.449 4.583 5.653 1.00 96.31 96 LEU A N 1
ATOM 742 C CA . LEU A 1 96 ? -8.646 5.928 6.205 1.00 96.31 96 LEU A CA 1
ATOM 743 C C . LEU A 1 96 ? -10.130 6.219 6.460 1.00 96.31 96 LEU A C 1
ATOM 745 O O . LEU A 1 96 ? -10.492 6.797 7.489 1.00 96.31 96 LEU A O 1
ATOM 749 N N . TYR A 1 97 ? -11.002 5.791 5.545 1.00 94.75 97 TYR A N 1
ATOM 750 C CA . TYR A 1 97 ? -12.444 5.877 5.732 1.00 94.75 97 TYR A CA 1
ATOM 751 C C . TYR A 1 97 ? -12.909 5.018 6.915 1.00 94.75 97 TYR A C 1
ATOM 753 O O . TYR A 1 97 ? -13.691 5.502 7.734 1.00 94.75 97 TYR A O 1
ATOM 761 N N . ALA A 1 98 ? -12.380 3.800 7.072 1.00 92.50 98 ALA A N 1
ATOM 762 C CA . ALA A 1 98 ? -12.662 2.945 8.224 1.00 92.50 98 ALA A CA 1
ATOM 763 C C . ALA A 1 98 ? -12.291 3.629 9.548 1.00 92.50 98 ALA A C 1
ATOM 765 O O . ALA A 1 98 ? -13.136 3.732 10.438 1.00 92.50 98 ALA A O 1
ATOM 766 N N . ALA A 1 99 ? -11.079 4.183 9.652 1.00 92.50 99 ALA A N 1
ATOM 767 C CA . ALA A 1 99 ? -10.637 4.923 10.833 1.00 92.50 99 ALA A CA 1
ATOM 768 C C . ALA A 1 99 ? -11.530 6.140 11.121 1.00 92.50 99 ALA A C 1
ATOM 770 O O . ALA A 1 99 ? -11.921 6.384 12.264 1.00 92.50 99 ALA A O 1
ATOM 771 N N . ARG A 1 100 ? -11.930 6.889 10.084 1.00 92.75 100 ARG A N 1
ATOM 772 C CA . ARG A 1 100 ? -12.848 8.026 10.233 1.00 92.75 100 ARG A CA 1
ATOM 773 C C . ARG A 1 100 ? -14.218 7.595 10.757 1.00 92.75 100 ARG A C 1
ATOM 775 O O . ARG A 1 100 ? -14.734 8.237 11.670 1.00 92.75 100 ARG A O 1
ATOM 782 N N . VAL A 1 101 ? -14.805 6.542 10.187 1.00 90.62 101 VAL A N 1
ATOM 783 C CA . VAL A 1 101 ? -16.116 6.014 10.596 1.00 90.62 101 VAL A CA 1
ATOM 784 C C . VAL A 1 101 ? -16.065 5.491 12.027 1.00 90.62 101 VAL A C 1
ATOM 786 O O . VAL A 1 101 ? -16.964 5.801 12.806 1.00 90.62 101 VAL A O 1
ATOM 789 N N . ALA A 1 102 ? -14.997 4.778 12.391 1.00 89.12 102 ALA A N 1
ATOM 790 C CA . ALA A 1 102 ? -14.788 4.279 13.743 1.00 89.12 102 ALA A CA 1
ATOM 791 C C . ALA A 1 102 ? -14.818 5.420 14.769 1.00 89.12 102 ALA A C 1
ATOM 793 O O . ALA A 1 102 ? -15.607 5.373 15.707 1.00 89.12 102 ALA A O 1
ATOM 794 N N . ARG A 1 103 ? -14.070 6.509 14.533 1.00 86.56 103 ARG A N 1
ATOM 795 C CA . ARG A 1 103 ? -14.071 7.673 15.438 1.00 86.56 103 ARG A CA 1
ATOM 796 C C . ARG A 1 103 ? -15.410 8.408 15.516 1.00 86.56 103 ARG A C 1
ATOM 798 O O . ARG A 1 103 ? -15.715 9.000 16.540 1.00 86.56 103 ARG A O 1
ATOM 805 N N . GLN A 1 104 ? -16.168 8.463 14.419 1.00 87.81 104 GLN A N 1
ATOM 806 C CA . GLN A 1 104 ? -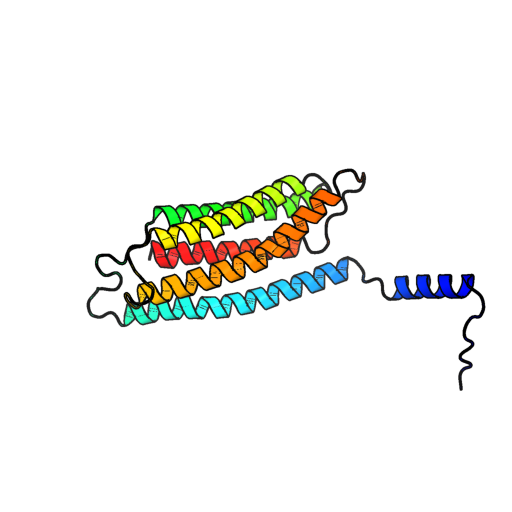17.408 9.249 14.363 1.00 87.81 104 GLN A CA 1
ATOM 807 C C . GLN A 1 104 ? -18.628 8.497 14.886 1.00 87.81 104 GLN A C 1
ATOM 809 O O . GLN A 1 104 ? -19.553 9.119 15.399 1.00 87.81 104 GLN A O 1
ATOM 814 N N . ARG A 1 105 ? -18.682 7.183 14.661 1.00 83.81 105 ARG A N 1
ATOM 815 C CA . ARG A 1 105 ? -19.887 6.379 14.887 1.00 83.81 105 ARG A CA 1
ATOM 816 C C . ARG A 1 105 ? -19.662 5.202 15.831 1.00 83.81 105 ARG A C 1
ATOM 818 O O . ARG A 1 105 ? -20.649 4.572 16.186 1.00 83.81 105 ARG A O 1
ATOM 825 N N . GLY A 1 106 ? -18.419 4.830 16.151 1.00 81.38 106 GLY A N 1
ATOM 826 C CA . GLY A 1 106 ? -18.068 3.618 16.914 1.00 81.38 106 GLY A CA 1
ATOM 827 C C . GLY A 1 106 ? -18.332 2.294 16.176 1.00 81.38 106 GLY A C 1
ATOM 828 O O . GLY A 1 106 ? -17.702 1.279 16.444 1.00 81.38 106 GLY A O 1
ATOM 829 N N . ARG A 1 107 ? -19.215 2.298 15.169 1.00 80.06 107 ARG A N 1
ATOM 830 C CA . ARG A 1 107 ? -19.672 1.121 14.415 1.00 80.06 107 ARG A CA 1
ATOM 831 C C . ARG A 1 107 ? -19.588 1.322 12.900 1.00 80.06 107 ARG A C 1
ATOM 833 O O . ARG A 1 107 ? -19.510 2.444 12.407 1.00 80.06 107 ARG A O 1
ATOM 840 N N . GLY A 1 108 ? -19.637 0.220 12.148 1.00 82.94 108 GLY A N 1
ATOM 841 C CA . GLY A 1 108 ? -19.665 0.231 10.675 1.00 82.94 108 GLY A CA 1
ATOM 842 C C . GLY A 1 108 ? -18.298 0.368 9.993 1.00 82.94 108 GLY A C 1
ATOM 843 O O . GLY A 1 108 ? -18.229 0.436 8.769 1.00 82.94 108 GLY A O 1
ATOM 844 N N . TRP A 1 109 ? -17.209 0.367 10.760 1.00 87.81 109 TRP A N 1
ATOM 845 C CA . TRP A 1 109 ? -15.838 0.469 10.252 1.00 87.81 109 TRP A CA 1
ATOM 846 C C . TRP A 1 109 ? -15.238 -0.883 9.818 1.00 87.81 109 TRP A C 1
ATOM 848 O O . TRP A 1 109 ? -14.259 -0.914 9.080 1.00 87.81 109 TRP A O 1
ATOM 858 N N . GLY A 1 110 ? -15.848 -2.015 10.190 1.00 88.06 110 GLY A N 1
ATOM 859 C CA . GLY A 1 110 ? -15.329 -3.342 9.834 1.00 88.06 110 GLY A CA 1
ATOM 860 C C . GLY A 1 110 ? -15.412 -3.694 8.347 1.00 88.06 110 GLY A C 1
ATOM 861 O O . GLY A 1 110 ? -14.503 -4.330 7.821 1.00 88.06 110 GLY A O 1
ATOM 862 N N . LEU A 1 111 ? -16.470 -3.268 7.647 1.00 90.81 111 LEU A N 1
ATOM 863 C CA . LEU A 1 111 ? -16.584 -3.470 6.197 1.00 90.81 111 LEU A CA 1
ATOM 864 C C . LEU A 1 111 ? -15.463 -2.744 5.426 1.00 90.81 111 LEU A C 1
ATOM 866 O O . LEU A 1 111 ? -14.761 -3.414 4.669 1.00 90.81 111 LEU A O 1
ATOM 870 N N . PRO A 1 112 ? -15.236 -1.427 5.615 1.00 92.69 112 PRO A N 1
ATOM 871 C CA . PRO A 1 112 ? -14.162 -0.738 4.906 1.00 92.69 112 PRO A CA 1
ATOM 872 C C . PRO A 1 112 ? -12.757 -1.231 5.293 1.00 92.69 112 PRO A C 1
ATOM 874 O O . PRO A 1 112 ? -11.901 -1.287 4.414 1.00 92.69 112 PRO A O 1
ATOM 877 N N . SER A 1 113 ? -12.521 -1.680 6.535 1.00 92.12 113 SER A N 1
ATOM 878 C CA . SER A 1 113 ? -11.255 -2.348 6.898 1.00 92.12 113 SER A CA 1
ATOM 879 C C . SER A 1 113 ? -11.040 -3.659 6.133 1.00 92.12 113 SER A C 1
ATOM 881 O O . SER A 1 113 ? -9.936 -3.920 5.664 1.00 92.12 113 SER A O 1
ATOM 883 N N . GLY A 1 114 ? -12.090 -4.467 5.954 1.00 93.62 114 GLY A N 1
ATOM 884 C CA . GLY A 1 114 ? -12.014 -5.699 5.161 1.00 93.62 114 GLY A CA 1
ATOM 885 C C . GLY A 1 114 ? -11.759 -5.427 3.677 1.00 93.62 114 GLY A C 1
ATOM 886 O O . GLY A 1 114 ? -10.929 -6.089 3.061 1.00 93.62 114 GLY A O 1
ATOM 887 N N . VAL A 1 115 ? -12.412 -4.406 3.113 1.00 96.25 115 VAL A N 1
ATOM 888 C CA . VAL A 1 115 ? -12.154 -3.954 1.734 1.00 96.25 115 VAL A CA 1
ATOM 889 C C . VAL A 1 115 ? -10.707 -3.486 1.573 1.00 96.25 115 VAL A C 1
ATOM 891 O O . VAL A 1 115 ? -10.055 -3.858 0.599 1.00 96.25 115 VAL A O 1
ATOM 894 N N . ALA A 1 116 ? -10.182 -2.719 2.532 1.00 96.50 116 ALA A N 1
ATOM 895 C CA . ALA A 1 116 ? -8.791 -2.284 2.511 1.00 96.50 116 ALA A CA 1
ATOM 896 C C . ALA A 1 116 ? -7.817 -3.469 2.505 1.00 96.50 116 ALA A C 1
ATOM 898 O O . ALA A 1 116 ? -6.910 -3.503 1.670 1.00 96.50 116 ALA A O 1
ATOM 899 N N . LEU A 1 117 ? -8.035 -4.458 3.378 1.00 96.62 117 LEU A N 1
ATOM 900 C CA . LEU A 1 117 ? -7.210 -5.663 3.451 1.00 96.62 117 LEU A CA 1
ATOM 901 C C . LEU A 1 117 ? -7.229 -6.445 2.131 1.00 96.62 117 LEU A C 1
ATOM 903 O O . LEU A 1 117 ? -6.172 -6.790 1.607 1.00 96.62 117 LEU A O 1
ATOM 907 N N . LEU A 1 118 ? -8.417 -6.675 1.564 1.00 97.56 118 LEU A N 1
ATOM 908 C CA . LEU A 1 118 ? -8.572 -7.397 0.299 1.00 97.56 118 LEU A CA 1
ATOM 909 C C . LEU A 1 118 ? -7.864 -6.688 -0.858 1.00 97.56 118 LEU A C 1
ATOM 911 O O . LEU A 1 118 ? -7.157 -7.336 -1.624 1.00 97.56 118 LEU A O 1
ATOM 915 N N . LEU A 1 119 ? -8.015 -5.366 -0.971 1.00 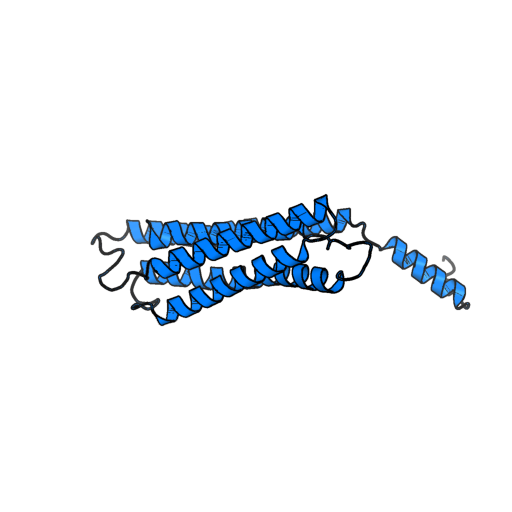97.38 119 LEU A N 1
ATOM 916 C CA . LEU A 1 119 ? -7.355 -4.580 -2.017 1.00 97.38 119 LEU A CA 1
ATOM 917 C C . LEU A 1 119 ? -5.830 -4.548 -1.850 1.00 97.38 119 LEU A C 1
ATOM 919 O O . LEU A 1 119 ? -5.106 -4.609 -2.841 1.00 97.38 119 LEU A O 1
ATOM 923 N N . GLY A 1 120 ? -5.335 -4.483 -0.612 1.00 96.12 120 GLY A N 1
ATOM 924 C CA . GLY A 1 120 ? -3.900 -4.517 -0.335 1.00 96.12 120 GLY A CA 1
ATOM 925 C C . GLY A 1 120 ? -3.277 -5.874 -0.664 1.00 96.12 120 GLY A C 1
ATOM 926 O O . GLY A 1 120 ? -2.266 -5.934 -1.360 1.00 96.12 120 GLY A O 1
ATOM 927 N N . LEU A 1 121 ? -3.919 -6.971 -0.248 1.00 97.12 121 LEU A N 1
ATOM 928 C CA . LEU A 1 121 ? -3.492 -8.325 -0.615 1.00 97.12 121 LEU A CA 1
ATOM 929 C C . LEU A 1 121 ? -3.564 -8.546 -2.127 1.00 97.12 121 LEU A C 1
ATOM 931 O O . LEU A 1 121 ? -2.641 -9.113 -2.709 1.00 97.12 121 LEU A O 1
ATOM 935 N N . PHE A 1 122 ? -4.623 -8.055 -2.773 1.00 97.56 122 PHE A N 1
ATOM 936 C CA . PHE A 1 122 ? -4.745 -8.085 -4.226 1.00 97.56 122 PHE A CA 1
ATOM 937 C C . PHE A 1 122 ? -3.573 -7.370 -4.906 1.00 97.56 122 PHE A C 1
ATOM 939 O O . PHE A 1 122 ? -3.013 -7.920 -5.848 1.00 97.56 122 PHE A O 1
ATOM 946 N N . ALA A 1 123 ? -3.149 -6.201 -4.414 1.00 96.44 123 ALA A N 1
ATOM 947 C CA . ALA A 1 123 ? -1.987 -5.496 -4.952 1.00 96.44 123 ALA A CA 1
ATOM 948 C C . ALA A 1 123 ? -0.692 -6.321 -4.821 1.00 96.44 123 ALA A C 1
ATOM 950 O O . ALA A 1 123 ? 0.078 -6.406 -5.776 1.00 96.44 123 ALA A O 1
ATOM 951 N N . CYS A 1 124 ? -0.471 -6.989 -3.682 1.00 95.81 124 CYS A N 1
ATOM 952 C CA . CYS A 1 124 ? 0.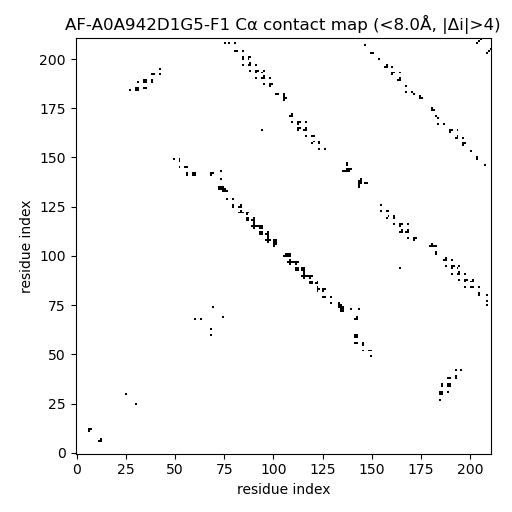681 -7.878 -3.497 1.00 95.81 124 CYS A CA 1
ATOM 953 C C . CYS A 1 124 ? 0.646 -9.089 -4.445 1.00 95.81 124 CYS A C 1
ATOM 955 O O . CYS A 1 124 ? 1.669 -9.449 -5.028 1.00 95.81 124 CYS A O 1
ATOM 957 N N . VAL A 1 125 ? -0.525 -9.705 -4.635 1.00 95.88 125 VAL A N 1
ATOM 958 C CA . VAL A 1 125 ? -0.698 -10.819 -5.581 1.00 95.88 125 VAL A CA 1
ATOM 959 C C . VAL A 1 125 ? -0.499 -10.344 -7.018 1.00 95.88 125 VAL A C 1
ATOM 961 O O . VAL A 1 125 ? 0.197 -11.004 -7.784 1.00 95.88 125 VAL A O 1
ATOM 964 N N . ALA A 1 126 ? -1.047 -9.186 -7.383 1.00 94.94 126 ALA A N 1
ATOM 965 C CA . ALA A 1 126 ? -0.856 -8.589 -8.699 1.00 94.94 126 ALA A CA 1
ATOM 966 C C . ALA A 1 126 ? 0.629 -8.305 -8.980 1.00 94.94 126 ALA A C 1
ATOM 968 O O . ALA A 1 126 ? 1.089 -8.592 -10.081 1.00 94.94 126 ALA A O 1
ATOM 969 N N . GLN A 1 127 ? 1.397 -7.851 -7.982 1.00 94.31 127 GLN A N 1
ATOM 970 C CA . GLN A 1 127 ? 2.851 -7.685 -8.100 1.00 94.31 127 GLN A CA 1
ATOM 971 C C . GLN A 1 127 ? 3.574 -9.022 -8.339 1.00 94.31 127 GLN A C 1
ATOM 973 O O . GLN A 1 127 ? 4.490 -9.097 -9.155 1.00 94.31 127 GLN A O 1
ATOM 978 N N . ALA A 1 128 ? 3.155 -10.101 -7.670 1.00 93.69 128 ALA A N 1
ATOM 979 C CA . ALA A 1 128 ? 3.714 -11.432 -7.909 1.00 93.69 128 ALA A CA 1
ATOM 980 C C . ALA A 1 128 ? 3.371 -11.966 -9.313 1.00 93.69 128 ALA A C 1
ATOM 982 O O . ALA A 1 128 ? 4.216 -12.568 -9.974 1.00 93.69 128 ALA A O 1
ATOM 983 N N . VAL A 1 129 ? 2.145 -11.718 -9.787 1.00 94.06 129 VAL A N 1
ATOM 984 C CA . VAL A 1 129 ? 1.714 -12.061 -11.151 1.00 94.06 129 VAL A CA 1
ATOM 985 C C . VAL A 1 129 ? 2.489 -11.252 -12.186 1.00 94.06 129 VAL A C 1
ATOM 987 O O . VAL A 1 129 ? 2.869 -11.804 -13.217 1.00 94.06 129 VAL A O 1
ATOM 990 N N . GLU A 1 130 ? 2.767 -9.979 -11.917 1.00 93.00 130 GLU A N 1
ATOM 991 C CA . GLU A 1 130 ? 3.601 -9.144 -12.776 1.00 93.00 130 GLU A CA 1
ATOM 992 C C . GLU A 1 130 ? 5.000 -9.752 -12.951 1.00 93.00 130 GLU A C 1
ATOM 994 O O . GLU A 1 130 ? 5.456 -9.901 -14.084 1.00 93.00 130 GLU A O 1
ATOM 999 N N . TYR A 1 131 ? 5.642 -10.219 -11.875 1.00 91.88 131 TYR A N 1
ATOM 1000 C CA . TYR A 1 131 ? 6.945 -10.8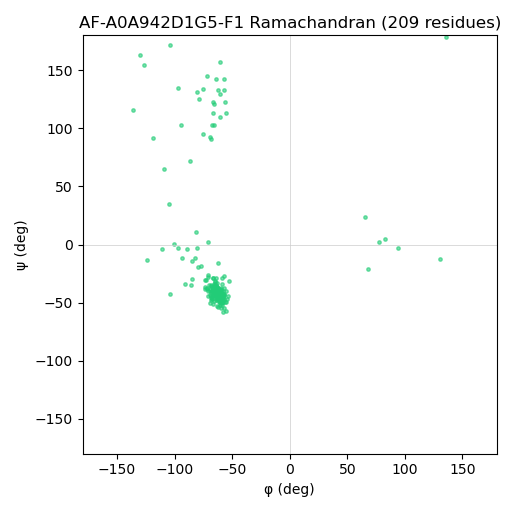91 -11.980 1.00 91.88 131 TYR A CA 1
ATOM 1001 C C . TYR A 1 131 ? 6.922 -12.135 -12.879 1.00 91.88 131 TYR A C 1
ATOM 1003 O O . TYR A 1 131 ? 7.936 -12.450 -13.494 1.00 91.88 131 TYR A O 1
ATOM 1011 N N . ALA A 1 132 ? 5.783 -12.824 -12.993 1.00 89.69 132 ALA A N 1
ATOM 1012 C CA . ALA A 1 132 ? 5.636 -13.976 -13.881 1.00 89.69 132 ALA A CA 1
ATOM 1013 C C . ALA A 1 132 ? 5.462 -13.599 -15.367 1.00 89.69 132 ALA A C 1
ATOM 1015 O O . ALA A 1 132 ? 5.660 -14.450 -16.231 1.00 89.69 132 ALA A O 1
ATOM 1016 N N . HIS A 1 133 ? 5.091 -12.350 -15.672 1.00 89.19 133 HIS A N 1
ATOM 1017 C CA . HIS A 1 133 ? 4.815 -11.872 -17.035 1.00 89.19 133 HIS A CA 1
ATOM 1018 C C . HIS A 1 133 ? 5.854 -10.867 -17.553 1.00 89.19 133 HIS A C 1
ATOM 1020 O O . HIS A 1 133 ? 5.773 -10.439 -18.706 1.00 89.19 133 HIS A O 1
ATOM 1026 N N . ILE A 1 134 ? 6.826 -10.478 -16.726 1.00 89.62 134 ILE A N 1
ATOM 1027 C CA . ILE A 1 134 ? 7.903 -9.574 -17.122 1.00 89.62 134 ILE A CA 1
ATOM 1028 C C . ILE A 1 134 ? 8.933 -10.317 -18.008 1.00 89.62 134 ILE A C 1
ATOM 1030 O O . ILE A 1 134 ? 9.375 -11.408 -17.647 1.00 89.62 134 ILE A O 1
ATOM 1034 N N . PRO A 1 135 ? 9.372 -9.729 -19.142 1.00 86.31 135 PRO A N 1
ATOM 1035 C CA . PRO A 1 135 ? 10.322 -10.361 -20.070 1.00 86.31 135 PRO A CA 1
ATOM 1036 C C . PRO A 1 135 ? 11.805 -10.262 -19.657 1.00 86.31 135 PRO A C 1
ATOM 1038 O O . PRO A 1 135 ? 12.668 -10.788 -20.358 1.00 86.31 135 PRO A O 1
ATOM 1041 N N . PHE A 1 136 ? 12.125 -9.585 -18.550 1.00 86.50 136 PHE A N 1
ATOM 1042 C CA . PHE A 1 136 ? 13.496 -9.313 -18.109 1.00 86.50 136 PHE A CA 1
ATOM 1043 C C . PHE A 1 136 ? 13.757 -9.754 -16.663 1.00 86.50 136 PHE A C 1
ATOM 1045 O O . PHE A 1 136 ? 12.858 -9.818 -15.830 1.00 86.50 136 PHE A O 1
ATOM 1052 N N . GLY A 1 137 ? 15.020 -10.044 -16.351 1.00 87.12 137 GLY A N 1
ATOM 1053 C CA . GLY A 1 137 ? 15.449 -10.423 -15.005 1.00 87.12 137 GLY A CA 1
ATOM 1054 C C . GLY A 1 137 ? 16.169 -9.285 -14.275 1.00 87.12 137 GLY A C 1
ATOM 1055 O O . GLY A 1 137 ? 16.551 -8.292 -14.893 1.00 87.12 137 GLY A O 1
ATOM 1056 N N . PRO A 1 138 ? 16.458 -9.438 -12.971 1.00 85.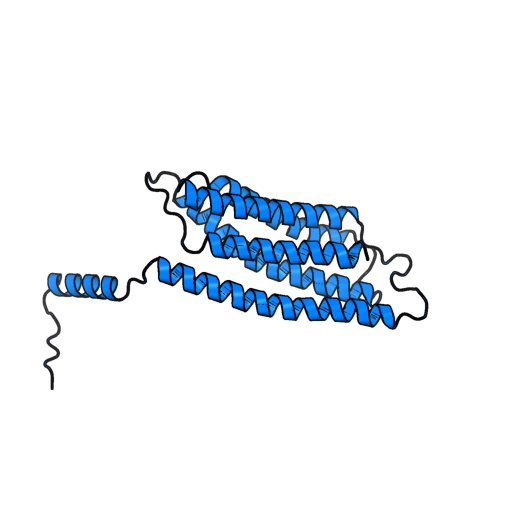25 138 PRO A N 1
ATOM 1057 C CA . PRO A 1 138 ? 17.202 -8.442 -12.192 1.00 85.25 138 PRO A CA 1
ATOM 1058 C C . PRO A 1 138 ? 18.635 -8.212 -12.698 1.00 85.25 138 PRO A C 1
ATOM 1060 O O . PRO A 1 138 ? 19.254 -7.217 -12.357 1.00 85.25 138 PRO A O 1
ATOM 1063 N N . GLN A 1 139 ? 19.168 -9.109 -13.532 1.00 85.38 139 GLN A N 1
ATOM 1064 C CA . GLN A 1 139 ? 20.505 -8.999 -14.126 1.00 85.38 139 GLN A CA 1
ATOM 1065 C C . GLN A 1 139 ? 20.507 -8.242 -15.468 1.00 85.38 139 GLN A C 1
ATOM 1067 O O . GLN A 1 139 ? 21.568 -8.015 -16.042 1.00 85.38 139 GLN A O 1
ATOM 1072 N N . SER A 1 140 ? 19.337 -7.842 -15.979 1.00 83.31 140 SER A N 1
ATOM 1073 C CA . SER A 1 140 ? 19.165 -7.278 -17.327 1.00 83.31 140 SER A CA 1
ATOM 1074 C C . SER A 1 140 ? 19.512 -5.784 -17.451 1.00 83.31 140 SER A C 1
ATOM 1076 O O . SER A 1 140 ? 19.216 -5.178 -18.477 1.00 83.31 140 SER A O 1
ATOM 1078 N N . GLY A 1 141 ? 20.139 -5.177 -16.437 1.00 85.56 141 GLY A N 1
ATOM 1079 C CA . GLY A 1 141 ? 20.641 -3.799 -16.483 1.00 85.56 141 GLY A CA 1
ATOM 1080 C C . GLY A 1 141 ? 20.337 -2.984 -15.225 1.00 85.56 141 GLY A C 1
ATOM 1081 O O . GLY A 1 141 ? 19.688 -3.458 -14.294 1.00 85.56 141 GLY A O 1
ATOM 1082 N N . GLY A 1 142 ? 20.800 -1.728 -15.205 1.00 87.31 142 GLY A N 1
ATOM 1083 C CA . GLY A 1 142 ? 20.633 -0.822 -14.061 1.00 87.31 142 GLY A CA 1
ATOM 1084 C C . GLY A 1 142 ? 19.167 -0.563 -13.700 1.00 87.31 142 GLY A C 1
ATOM 1085 O O . GLY A 1 142 ? 18.807 -0.647 -12.528 1.00 87.31 142 GLY A O 1
ATOM 1086 N N . TYR A 1 143 ? 18.311 -0.335 -14.704 1.00 90.12 143 TYR A N 1
ATOM 1087 C CA . TYR A 1 143 ? 16.868 -0.171 -14.503 1.00 90.12 143 TYR A CA 1
ATOM 1088 C C . TYR A 1 143 ? 16.236 -1.407 -13.849 1.00 90.12 143 TYR A C 1
ATOM 1090 O O . TYR A 1 143 ? 15.545 -1.277 -12.841 1.00 90.12 143 TYR A O 1
ATOM 1098 N N . ALA A 1 144 ? 16.517 -2.606 -14.372 1.00 90.44 144 ALA A N 1
ATOM 1099 C CA . ALA A 1 144 ? 15.949 -3.849 -13.853 1.00 90.44 144 ALA A CA 1
ATOM 1100 C C . ALA A 1 144 ? 16.358 -4.101 -12.391 1.00 90.44 144 ALA A C 1
ATOM 1102 O O . ALA A 1 144 ? 15.510 -4.434 -11.565 1.00 90.44 144 ALA A O 1
ATOM 1103 N N . SER A 1 145 ? 17.627 -3.869 -12.042 1.00 91.00 145 SER A N 1
ATOM 1104 C CA . SER A 1 145 ? 18.109 -3.980 -10.659 1.00 91.00 145 SER A CA 1
ATOM 1105 C C . SER A 1 145 ? 17.356 -3.055 -9.700 1.00 91.00 145 SER A C 1
ATOM 1107 O O . SER A 1 145 ? 16.948 -3.485 -8.621 1.00 91.00 145 SER A O 1
ATOM 1109 N N . VAL A 1 146 ? 17.142 -1.792 -10.088 1.00 93.00 146 VAL A N 1
ATOM 1110 C CA . VAL A 1 146 ? 16.397 -0.827 -9.264 1.00 93.00 146 VAL A CA 1
ATOM 1111 C C . VAL A 1 146 ? 14.916 -1.194 -9.193 1.00 93.00 146 VAL A C 1
ATOM 1113 O O . VAL A 1 146 ? 14.330 -1.114 -8.115 1.00 93.00 146 VAL A O 1
ATOM 1116 N N . PHE A 1 147 ? 14.327 -1.644 -10.303 1.00 92.75 147 PHE A N 1
ATOM 1117 C CA . PHE A 1 147 ? 12.938 -2.090 -10.373 1.00 92.75 147 PHE A CA 1
ATOM 1118 C C . PHE A 1 147 ? 12.670 -3.237 -9.395 1.00 92.75 147 PHE A C 1
ATOM 1120 O O . PHE A 1 147 ? 11.833 -3.096 -8.503 1.00 92.75 147 PHE A O 1
ATOM 1127 N N . PHE A 1 148 ? 13.406 -4.348 -9.512 1.00 93.19 148 PHE A N 1
ATOM 1128 C CA . PHE A 1 148 ? 13.237 -5.507 -8.630 1.00 93.19 148 PHE A CA 1
ATOM 1129 C C . PHE A 1 148 ? 13.623 -5.177 -7.188 1.00 93.19 148 PHE A C 1
ATOM 1131 O O . PHE A 1 148 ? 12.925 -5.581 -6.263 1.00 93.19 148 PHE A O 1
ATOM 1138 N N . GLY A 1 149 ? 14.694 -4.404 -6.986 1.00 93.69 149 GLY A N 1
ATOM 1139 C CA . GLY A 1 149 ? 15.098 -3.949 -5.660 1.00 93.69 149 GLY A CA 1
ATOM 1140 C C . GLY A 1 149 ? 13.975 -3.183 -4.960 1.00 93.69 149 GLY A C 1
ATOM 1141 O O . GLY A 1 149 ? 13.539 -3.579 -3.882 1.00 93.69 149 GLY A O 1
ATOM 1142 N N . TRP A 1 150 ? 13.439 -2.140 -5.595 1.00 95.12 150 TRP A N 1
ATOM 1143 C CA . TRP A 1 150 ? 12.347 -1.356 -5.022 1.00 95.12 150 TRP A CA 1
ATOM 1144 C C . TRP A 1 150 ? 11.110 -2.218 -4.759 1.00 95.12 150 TRP A C 1
ATOM 1146 O O . TRP A 1 150 ? 10.578 -2.224 -3.649 1.00 95.12 150 TRP A O 1
ATOM 1156 N N . THR A 1 151 ? 10.623 -2.916 -5.785 1.00 94.56 151 THR A N 1
ATOM 1157 C CA . THR A 1 151 ? 9.320 -3.600 -5.756 1.00 94.56 151 THR A CA 1
ATOM 1158 C C . THR A 1 151 ? 9.301 -4.780 -4.784 1.00 94.56 151 THR A C 1
ATOM 1160 O O . THR A 1 151 ? 8.315 -4.958 -4.070 1.00 94.56 151 THR A O 1
ATOM 1163 N N . VAL A 1 152 ? 10.398 -5.533 -4.647 1.00 95.31 152 VAL A N 1
ATOM 1164 C CA . VAL A 1 152 ? 10.495 -6.637 -3.675 1.00 95.31 152 VAL A CA 1
ATOM 1165 C C . VAL A 1 152 ? 10.462 -6.118 -2.240 1.00 95.31 152 VAL A C 1
ATOM 1167 O O . VAL A 1 152 ? 9.640 -6.580 -1.444 1.00 95.31 152 VAL A O 1
ATOM 1170 N N . PHE A 1 153 ? 11.305 -5.138 -1.898 1.00 96.12 153 PHE A N 1
ATOM 1171 C CA . PHE A 1 153 ? 11.293 -4.572 -0.546 1.00 96.12 153 PHE A CA 1
ATOM 1172 C C . PHE A 1 153 ? 9.972 -3.867 -0.238 1.00 96.12 153 PHE A C 1
ATOM 1174 O O . PHE A 1 153 ? 9.479 -3.948 0.887 1.00 96.12 153 PHE A O 1
ATOM 1181 N N . TYR A 1 154 ? 9.366 -3.236 -1.244 1.00 96.12 154 TYR A N 1
ATOM 1182 C CA . TYR A 1 154 ? 8.037 -2.661 -1.120 1.00 96.12 154 TYR A CA 1
ATOM 1183 C C . TYR A 1 154 ? 6.990 -3.708 -0.746 1.00 96.12 154 TYR A C 1
ATOM 1185 O O . TYR A 1 154 ? 6.269 -3.498 0.223 1.00 96.12 154 TYR A O 1
ATOM 1193 N N . VAL A 1 155 ? 6.931 -4.847 -1.445 1.00 95.94 155 VAL A N 1
ATOM 1194 C CA . VAL A 1 155 ? 5.979 -5.924 -1.120 1.00 95.94 155 VAL A CA 1
ATOM 1195 C C . VAL A 1 155 ? 6.181 -6.433 0.304 1.00 95.94 155 VAL A C 1
ATOM 1197 O O . VAL A 1 155 ? 5.201 -6.611 1.022 1.00 95.94 155 VAL A O 1
ATOM 1200 N N . VAL A 1 156 ? 7.428 -6.619 0.747 1.00 96.19 156 VAL A N 1
ATOM 1201 C CA . VAL A 1 156 ? 7.720 -7.060 2.121 1.00 96.19 156 VAL A CA 1
ATOM 1202 C C . VAL A 1 156 ? 7.188 -6.055 3.146 1.00 96.19 156 VAL A C 1
ATOM 1204 O O . VAL A 1 156 ? 6.463 -6.433 4.066 1.00 96.19 156 VAL A O 1
ATOM 1207 N N . ILE A 1 157 ? 7.491 -4.768 2.971 1.00 95.31 157 ILE A N 1
ATOM 1208 C CA . ILE A 1 157 ? 7.028 -3.706 3.876 1.00 95.31 157 ILE A CA 1
ATOM 1209 C C . ILE A 1 157 ? 5.501 -3.559 3.814 1.00 95.31 157 ILE A C 1
ATOM 1211 O O . ILE A 1 157 ? 4.855 -3.363 4.847 1.00 95.31 157 ILE A O 1
ATOM 1215 N N . ALA A 1 158 ? 4.902 -3.703 2.631 1.00 95.81 158 ALA A N 1
ATOM 1216 C CA . ALA A 1 158 ? 3.458 -3.669 2.442 1.00 95.81 158 ALA A CA 1
ATOM 1217 C C . ALA A 1 158 ? 2.768 -4.825 3.177 1.00 95.81 158 ALA A C 1
ATOM 1219 O O . ALA A 1 158 ? 1.783 -4.583 3.867 1.00 95.81 158 ALA A O 1
ATOM 1220 N N . LEU A 1 159 ? 3.304 -6.049 3.119 1.00 96.25 159 LEU A N 1
ATOM 1221 C CA . LEU A 1 159 ? 2.772 -7.199 3.861 1.00 96.25 159 LEU A CA 1
ATOM 1222 C C . LEU A 1 159 ? 2.868 -7.003 5.381 1.00 96.25 159 L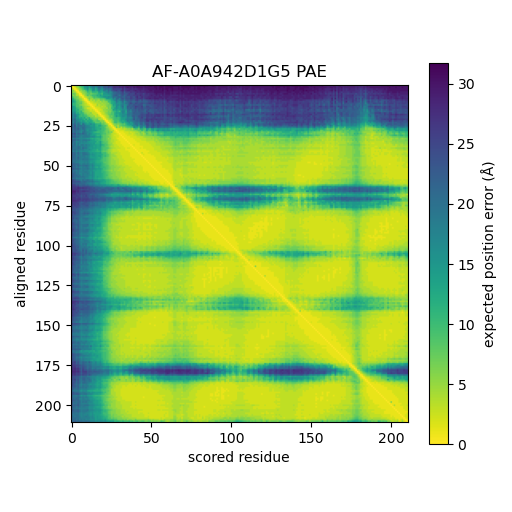EU A C 1
ATOM 1224 O O . LEU A 1 159 ? 1.895 -7.251 6.092 1.00 96.25 159 LEU A O 1
ATOM 1228 N N . ILE A 1 160 ? 3.996 -6.487 5.882 1.00 94.75 160 ILE A N 1
ATOM 1229 C CA . ILE A 1 160 ? 4.153 -6.140 7.308 1.00 94.75 160 ILE A CA 1
ATOM 1230 C C . ILE A 1 160 ? 3.132 -5.070 7.721 1.00 94.75 160 ILE A C 1
ATOM 1232 O O . ILE A 1 160 ? 2.562 -5.121 8.808 1.00 94.75 160 ILE A O 1
ATOM 1236 N N . SER A 1 161 ? 2.857 -4.108 6.844 1.00 93.81 161 SER A N 1
ATOM 1237 C CA . SER A 1 161 ? 1.861 -3.066 7.103 1.00 93.81 161 SER A CA 1
ATOM 1238 C C . SER A 1 161 ? 0.429 -3.614 7.051 1.00 93.81 161 SER A C 1
ATOM 1240 O O . SER A 1 161 ? -0.404 -3.244 7.880 1.00 93.81 161 SER A O 1
ATOM 1242 N N . LEU A 1 162 ? 0.145 -4.539 6.128 1.00 95.00 162 LEU A N 1
ATOM 1243 C CA . LEU A 1 162 ? -1.149 -5.213 5.999 1.00 95.00 162 LEU A CA 1
ATOM 1244 C C . LEU A 1 162 ? -1.484 -6.069 7.213 1.00 95.00 162 LEU A C 1
ATOM 1246 O O . LEU A 1 162 ? -2.657 -6.148 7.562 1.00 95.00 162 LEU A O 1
ATOM 1250 N N . TYR A 1 163 ? -0.491 -6.609 7.920 1.00 94.38 163 TYR A N 1
ATOM 1251 C CA . TYR A 1 163 ? -0.723 -7.264 9.208 1.00 94.38 163 TYR A CA 1
ATOM 1252 C C . TYR A 1 163 ? -1.449 -6.336 10.202 1.00 94.38 163 TYR A C 1
ATOM 1254 O O . TYR A 1 163 ? -2.387 -6.755 10.879 1.00 94.38 163 TYR A O 1
ATOM 1262 N N . ARG A 1 164 ? -1.116 -5.035 10.255 1.00 90.44 164 ARG A N 1
ATOM 1263 C CA . ARG A 1 164 ? -1.853 -4.086 11.118 1.00 90.44 164 ARG A CA 1
ATOM 1264 C C . ARG A 1 164 ? -3.286 -3.850 10.635 1.00 90.44 164 ARG A C 1
ATOM 1266 O O . ARG A 1 164 ? -4.174 -3.690 11.474 1.00 90.44 164 ARG A O 1
ATOM 1273 N N . VAL A 1 165 ? -3.521 -3.855 9.321 1.00 93.25 165 VAL A N 1
ATOM 1274 C CA . VAL A 1 165 ? -4.867 -3.758 8.724 1.00 93.25 165 VAL A CA 1
ATOM 1275 C C . VAL A 1 165 ? -5.692 -5.008 9.048 1.00 93.25 165 VAL A C 1
ATOM 1277 O O . VAL A 1 165 ? -6.864 -4.900 9.406 1.00 93.25 165 VAL A O 1
ATOM 1280 N N . GLU A 1 166 ? -5.074 -6.186 8.990 1.00 93.69 166 GLU A N 1
ATOM 1281 C CA . GLU A 1 166 ? -5.683 -7.463 9.351 1.00 93.69 166 GLU A CA 1
ATOM 1282 C C . GLU A 1 166 ? -6.086 -7.495 10.824 1.00 93.69 166 GLU A C 1
ATOM 1284 O O . GLU A 1 166 ? -7.233 -7.810 11.127 1.00 93.69 166 GLU A O 1
ATOM 1289 N N . VAL A 1 167 ? -5.196 -7.096 11.739 1.00 91.56 167 VAL A N 1
ATOM 1290 C CA . VAL A 1 167 ? -5.507 -7.015 13.177 1.00 91.56 167 VAL A CA 1
ATOM 1291 C C . VAL A 1 167 ? -6.700 -6.088 13.428 1.00 91.56 167 VAL A C 1
ATOM 1293 O O . VAL A 1 167 ? -7.604 -6.439 14.188 1.00 91.56 167 VAL A O 1
ATOM 1296 N N . ALA A 1 168 ? -6.754 -4.937 12.750 1.00 89.25 168 ALA A N 1
ATOM 1297 C CA . ALA A 1 168 ? -7.897 -4.033 12.830 1.00 89.25 168 ALA A CA 1
ATOM 1298 C C . ALA A 1 168 ? -9.184 -4.691 12.310 1.00 89.25 168 ALA A C 1
ATOM 1300 O O . ALA A 1 168 ? -10.224 -4.618 12.962 1.00 89.25 168 ALA A O 1
ATOM 1301 N N . PHE A 1 169 ? -9.132 -5.365 11.160 1.00 91.25 169 PHE A N 1
ATOM 1302 C CA . PHE A 1 169 ? -10.280 -6.084 10.612 1.00 91.25 169 PHE A CA 1
ATOM 1303 C C . PHE A 1 169 ? -10.750 -7.222 11.531 1.00 91.25 169 PHE A C 1
ATOM 1305 O O . PHE A 1 169 ? -11.947 -7.341 11.784 1.00 91.25 169 PHE A O 1
ATOM 1312 N N . ALA A 1 170 ? -9.830 -8.008 12.091 1.00 90.12 170 ALA A N 1
ATOM 1313 C CA . ALA A 1 170 ? -10.133 -9.086 13.027 1.00 90.12 170 ALA A CA 1
ATOM 1314 C C . ALA A 1 170 ? -10.794 -8.558 14.306 1.00 90.12 170 ALA A C 1
ATOM 1316 O O . ALA A 1 170 ? -11.775 -9.134 14.775 1.00 90.12 170 ALA A O 1
ATOM 1317 N N . ALA A 1 171 ? -10.320 -7.431 14.840 1.00 87.88 171 ALA A N 1
ATOM 1318 C CA . ALA A 1 171 ? -10.982 -6.767 15.956 1.00 87.88 171 ALA A CA 1
ATOM 1319 C C . ALA A 1 171 ? -12.392 -6.285 15.572 1.00 87.88 171 ALA A C 1
ATOM 1321 O O . ALA A 1 171 ? -13.338 -6.474 16.333 1.00 87.88 171 ALA A O 1
ATOM 1322 N N . ALA A 1 172 ? -12.567 -5.777 14.349 1.00 87.25 172 ALA A N 1
ATOM 1323 C CA . ALA A 1 172 ? -13.877 -5.392 13.832 1.00 87.25 172 ALA A CA 1
ATOM 1324 C C . ALA A 1 172 ? -14.843 -6.571 13.715 1.00 87.25 172 ALA A C 1
ATOM 1326 O O . ALA A 1 172 ? -16.047 -6.371 13.836 1.00 87.25 172 ALA A O 1
ATOM 1327 N N . LEU A 1 173 ? -14.337 -7.772 13.410 1.00 86.25 173 LEU A N 1
ATOM 1328 C CA . LEU A 1 173 ? -15.127 -9.001 13.357 1.00 86.25 173 LEU A CA 1
ATOM 1329 C C . LEU A 1 173 ? -15.557 -9.456 14.754 1.00 86.25 173 LEU A C 1
ATOM 1331 O O . LEU A 1 173 ? -16.695 -9.884 14.902 1.00 86.25 173 LEU A O 1
ATOM 1335 N N . ARG A 1 174 ? -14.679 -9.339 15.758 1.00 84.69 174 ARG A N 1
ATOM 1336 C CA . ARG A 1 174 ? -14.983 -9.701 17.154 1.00 84.69 174 ARG A CA 1
ATOM 1337 C C . ARG A 1 174 ? -16.015 -8.764 17.777 1.00 84.69 174 ARG A C 1
ATOM 1339 O O . ARG A 1 174 ? -16.952 -9.245 18.393 1.00 84.69 174 ARG A O 1
ATOM 1346 N N . ALA A 1 175 ? -15.920 -7.467 17.493 1.00 79.44 175 ALA A N 1
ATOM 1347 C CA . ALA A 1 175 ? -16.885 -6.467 17.950 1.00 79.44 175 ALA A CA 1
ATOM 1348 C C . ALA A 1 175 ? -18.266 -6.558 17.251 1.00 79.44 175 ALA A C 1
ATOM 1350 O O . ALA A 1 175 ? -19.147 -5.727 17.480 1.00 79.44 175 ALA A O 1
ATOM 1351 N N . ARG A 1 176 ? -18.492 -7.531 16.347 1.00 71.94 176 ARG A N 1
ATOM 1352 C CA . ARG A 1 176 ? -19.802 -7.727 15.699 1.00 71.94 176 ARG A CA 1
ATOM 1353 C C . ARG A 1 176 ? -20.776 -8.376 16.678 1.00 71.94 176 ARG A C 1
ATOM 1355 O O . ARG A 1 176 ? -20.852 -9.596 16.753 1.00 71.94 176 ARG A O 1
ATOM 1362 N N . GLY A 1 177 ? -21.566 -7.551 17.355 1.00 64.06 177 GLY A N 1
ATOM 1363 C CA . GLY A 1 177 ? -22.635 -8.000 18.254 1.00 64.06 177 GLY A CA 1
ATOM 1364 C C . GLY A 1 177 ? -22.609 -7.328 19.622 1.00 64.06 177 GLY A C 1
ATOM 1365 O O . GLY A 1 177 ? -23.596 -7.409 20.344 1.00 64.06 177 GLY A O 1
ATOM 1366 N N . GLU A 1 178 ? -21.526 -6.628 19.951 1.00 65.69 178 GLU A N 1
ATOM 1367 C CA . GLU A 1 178 ? -21.432 -5.792 21.146 1.00 65.69 178 GLU A CA 1
ATOM 1368 C C . GLU A 1 178 ? -22.123 -4.443 20.876 1.00 65.69 178 GLU A C 1
ATOM 1370 O O . GLU A 1 178 ? -21.925 -3.823 19.825 1.00 65.69 178 GLU A O 1
ATOM 1375 N N . GLU A 1 179 ? -23.000 -4.006 21.791 1.00 55.62 179 GLU A N 1
ATOM 1376 C CA . GLU A 1 179 ? -23.756 -2.750 21.641 1.00 55.62 179 GLU A CA 1
ATOM 1377 C C . GLU A 1 179 ? -22.839 -1.514 21.691 1.00 55.62 179 GLU A C 1
ATOM 1379 O O . GLU A 1 179 ? -23.096 -0.522 20.994 1.00 55.62 179 GLU A O 1
ATOM 1384 N N . ASP A 1 180 ? -21.721 -1.638 22.413 1.00 54.44 180 ASP A N 1
ATOM 1385 C CA . ASP A 1 180 ? -20.569 -0.743 22.370 1.00 54.44 180 ASP A CA 1
ATOM 1386 C C . ASP A 1 180 ? -19.525 -1.299 21.397 1.00 54.44 180 ASP A C 1
ATOM 1388 O O . ASP A 1 180 ? -18.793 -2.242 21.686 1.00 54.44 180 ASP A O 1
ATOM 1392 N N . GLY A 1 181 ? -19.456 -0.713 20.202 1.00 57.12 181 GLY A N 1
ATOM 1393 C CA . GLY A 1 181 ? -18.419 -1.039 19.230 1.00 57.12 181 GLY A CA 1
ATOM 1394 C C . GLY A 1 181 ? -17.059 -0.562 19.731 1.00 57.12 181 GLY A C 1
ATOM 1395 O O . GLY A 1 181 ? -16.679 0.577 19.460 1.00 57.12 181 GLY A O 1
ATOM 1396 N N . ALA A 1 182 ? -16.330 -1.419 20.446 1.00 67.00 182 ALA A N 1
ATOM 1397 C CA . ALA A 1 182 ? -14.978 -1.123 20.896 1.00 67.00 182 ALA A CA 1
ATOM 1398 C C . ALA A 1 182 ? -14.077 -0.885 19.673 1.00 67.00 182 ALA A C 1
ATOM 1400 O O . ALA A 1 182 ? -13.795 -1.786 18.876 1.00 67.00 182 ALA A O 1
ATOM 1401 N N . VAL A 1 183 ? -13.668 0.368 19.478 1.00 76.75 183 VAL A N 1
ATOM 1402 C CA . VAL A 1 183 ? -12.734 0.746 18.418 1.00 76.75 183 VAL A CA 1
ATOM 1403 C C . VAL A 1 183 ? -11.328 0.383 18.891 1.00 76.75 183 VAL A C 1
ATOM 1405 O O . VAL A 1 183 ? -10.931 0.855 19.954 1.00 76.75 183 VAL A O 1
ATOM 1408 N N . PRO A 1 184 ? -10.554 -0.406 18.122 1.00 79.00 184 PRO A N 1
ATOM 1409 C CA . PRO A 1 184 ? -9.190 -0.738 18.491 1.00 79.00 184 PRO A CA 1
ATOM 1410 C C . PRO A 1 184 ? -8.360 0.524 18.673 1.00 79.00 184 PRO A C 1
ATOM 1412 O O . PRO A 1 184 ? -8.340 1.406 17.802 1.00 79.00 184 PRO A O 1
ATOM 1415 N N . GLU A 1 185 ? -7.629 0.569 19.776 1.00 79.94 185 GLU A N 1
ATOM 1416 C CA . GLU A 1 185 ? -6.601 1.573 19.996 1.00 79.94 185 GLU A CA 1
ATOM 1417 C C . GLU A 1 185 ? -5.578 1.517 18.845 1.00 79.94 185 GLU A C 1
ATOM 1419 O O . GLU A 1 185 ? -5.304 0.464 18.259 1.00 79.94 185 GLU A O 1
ATOM 1424 N N . GLY A 1 186 ? -5.087 2.682 18.417 1.00 82.25 186 GLY A N 1
ATOM 1425 C CA . GLY A 1 186 ? -4.114 2.760 17.322 1.00 82.25 186 GLY A CA 1
ATOM 1426 C C . GLY A 1 186 ? -4.673 2.591 15.899 1.00 82.25 186 GLY A C 1
ATOM 1427 O O . GLY A 1 186 ? -3.905 2.688 14.939 1.00 82.25 186 GLY A O 1
ATOM 1428 N N . LEU A 1 187 ? -5.993 2.431 15.702 1.00 88.44 187 LEU A N 1
ATOM 1429 C CA . LEU A 1 187 ? -6.595 2.324 14.358 1.00 88.44 187 LEU A CA 1
ATOM 1430 C C . LEU A 1 187 ? -6.274 3.533 13.462 1.00 88.44 187 LEU A C 1
ATOM 1432 O O . LEU A 1 187 ? -5.953 3.378 12.285 1.00 88.44 187 LEU A O 1
ATOM 1436 N N . THR A 1 188 ? -6.355 4.748 14.013 1.00 91.19 188 THR A N 1
ATOM 1437 C CA . THR A 1 188 ? -6.096 5.979 13.246 1.00 91.19 188 THR A CA 1
ATOM 1438 C C . THR A 1 188 ? -4.617 6.115 12.860 1.00 91.19 188 THR A C 1
ATOM 1440 O O . THR A 1 188 ? -4.349 6.306 11.672 1.00 91.19 188 THR A O 1
ATOM 1443 N N . PRO A 1 189 ? -3.648 5.976 13.790 1.00 91.44 189 PRO A N 1
ATOM 1444 C CA . PRO A 1 189 ? -2.231 5.909 13.436 1.00 91.44 189 PRO A CA 1
ATOM 1445 C C . PRO A 1 189 ? -1.902 4.833 12.390 1.00 91.44 189 PRO A C 1
ATOM 1447 O O . PRO A 1 189 ? -1.214 5.131 11.414 1.00 91.44 189 PRO A O 1
ATOM 1450 N N . ALA A 1 190 ? -2.454 3.623 12.531 1.00 92.19 190 ALA A N 1
ATOM 1451 C CA . ALA A 1 190 ? -2.240 2.538 11.575 1.00 92.19 190 ALA A CA 1
ATOM 1452 C C . ALA A 1 190 ? -2.786 2.877 10.177 1.00 92.19 190 ALA A C 1
ATOM 1454 O O . ALA A 1 190 ? -2.138 2.586 9.172 1.00 92.19 190 ALA A O 1
ATOM 1455 N N . ALA A 1 191 ? -3.949 3.532 10.095 1.00 94.38 191 ALA A N 1
ATOM 1456 C CA . ALA A 1 191 ? -4.526 3.950 8.820 1.00 94.38 191 ALA A CA 1
ATOM 1457 C C . ALA A 1 191 ? -3.693 5.019 8.107 1.00 94.38 191 ALA A C 1
ATOM 1459 O O . ALA A 1 191 ? -3.517 4.956 6.890 1.00 94.38 191 ALA A O 1
ATOM 1460 N N . VAL A 1 192 ? -3.132 5.968 8.859 1.00 94.81 192 VAL A N 1
ATOM 1461 C CA . VAL A 1 192 ? -2.205 6.970 8.315 1.00 94.81 192 VAL A CA 1
ATOM 1462 C C . VAL A 1 192 ? -0.913 6.311 7.831 1.00 94.81 192 VAL A C 1
ATOM 1464 O O . VAL A 1 192 ? -0.440 6.631 6.742 1.00 94.81 192 VAL A O 1
ATOM 1467 N N . TYR A 1 193 ? -0.370 5.359 8.593 1.00 94.81 193 TYR A N 1
ATOM 1468 C CA . TYR A 1 193 ? 0.826 4.620 8.194 1.00 94.81 193 TYR A CA 1
ATOM 1469 C C . TYR A 1 193 ? 0.602 3.798 6.916 1.00 94.81 193 TYR A C 1
ATOM 1471 O O . TYR A 1 193 ? 1.408 3.873 5.990 1.00 94.81 193 TYR A O 1
ATOM 1479 N N . TRP A 1 194 ? -0.524 3.085 6.804 1.00 96.56 194 TRP A N 1
ATOM 1480 C CA . TRP A 1 194 ? -0.866 2.359 5.577 1.00 96.56 194 TRP A CA 1
ATOM 1481 C C . TRP A 1 194 ? -1.009 3.294 4.371 1.00 96.56 194 TRP A C 1
ATOM 1483 O O . TRP A 1 194 ? -0.508 2.989 3.291 1.00 96.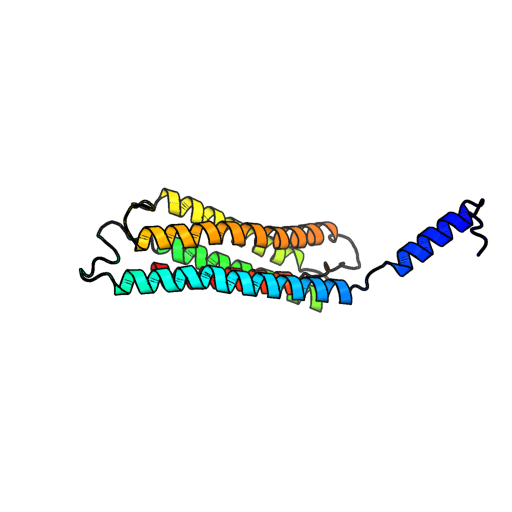56 194 TRP A O 1
ATOM 1493 N N . ALA A 1 195 ? -1.620 4.469 4.552 1.00 96.75 195 ALA A N 1
ATOM 1494 C CA . ALA A 1 195 ? -1.711 5.469 3.492 1.00 96.75 195 ALA A CA 1
ATOM 1495 C C . ALA A 1 195 ? -0.336 5.998 3.053 1.00 96.75 195 ALA A C 1
ATOM 1497 O O . ALA A 1 195 ? -0.109 6.202 1.861 1.00 96.75 195 ALA A O 1
ATOM 1498 N N . PHE A 1 196 ? 0.597 6.169 3.991 1.00 96.44 196 PHE A N 1
ATOM 1499 C CA . PHE A 1 196 ? 1.986 6.507 3.687 1.00 96.44 196 PHE A CA 1
ATOM 1500 C C . PHE A 1 196 ? 2.674 5.410 2.854 1.00 96.44 196 PHE A C 1
ATOM 1502 O O . PHE A 1 196 ? 3.281 5.710 1.825 1.00 96.44 196 PHE A O 1
ATOM 1509 N N . VAL A 1 197 ? 2.524 4.138 3.238 1.00 96.25 197 VAL A N 1
ATOM 1510 C CA . VAL A 1 197 ? 3.087 2.999 2.492 1.00 96.25 197 VAL A CA 1
ATOM 1511 C C . VAL A 1 197 ? 2.457 2.879 1.101 1.00 96.25 197 VAL A C 1
ATOM 1513 O O . VAL A 1 197 ? 3.170 2.701 0.116 1.00 96.25 197 VAL A O 1
ATOM 1516 N N . ALA A 1 198 ? 1.142 3.052 0.964 1.00 96.44 198 ALA A N 1
ATOM 1517 C CA . ALA A 1 198 ? 0.488 3.136 -0.344 1.00 96.44 198 ALA A CA 1
ATOM 1518 C C . ALA A 1 198 ? 1.037 4.302 -1.188 1.00 96.44 198 ALA A C 1
ATOM 1520 O O . ALA A 1 198 ? 1.288 4.131 -2.379 1.00 96.44 198 ALA A O 1
ATOM 1521 N N . GLY A 1 199 ? 1.306 5.458 -0.571 1.00 96.50 199 GLY A N 1
ATOM 1522 C CA . GLY A 1 199 ? 1.945 6.602 -1.225 1.00 96.50 199 GLY A CA 1
ATOM 1523 C C . GLY A 1 199 ? 3.322 6.273 -1.810 1.00 96.50 199 GLY A C 1
ATOM 1524 O O . GLY A 1 199 ? 3.611 6.671 -2.935 1.00 96.50 199 GLY A O 1
ATOM 1525 N N . LEU A 1 200 ? 4.143 5.485 -1.106 1.00 96.00 200 LEU A N 1
ATOM 1526 C CA . LEU A 1 200 ? 5.421 4.987 -1.636 1.00 96.00 200 LEU A CA 1
ATOM 1527 C C . LEU A 1 200 ? 5.240 4.043 -2.834 1.00 96.00 200 LEU A C 1
ATOM 1529 O O . LEU A 1 200 ? 6.074 4.047 -3.737 1.00 96.00 200 LEU A O 1
ATOM 1533 N N . GLY A 1 201 ? 4.155 3.267 -2.870 1.00 94.12 201 GLY A N 1
ATOM 1534 C CA . GLY A 1 201 ? 3.812 2.414 -4.013 1.00 94.12 201 GLY A CA 1
ATOM 1535 C C . GLY A 1 201 ? 3.336 3.216 -5.226 1.00 94.12 201 GLY A C 1
ATOM 1536 O O . GLY A 1 201 ? 3.698 2.923 -6.358 1.00 94.12 201 GLY A O 1
ATOM 1537 N N . VAL A 1 202 ? 2.579 4.291 -5.007 1.00 94.56 202 VAL A N 1
ATOM 1538 C CA . VAL A 1 202 ? 2.215 5.216 -6.094 1.00 94.56 202 VAL A CA 1
ATOM 1539 C C . VAL A 1 202 ? 3.448 5.969 -6.598 1.00 94.56 202 VAL A C 1
ATOM 1541 O O . VAL A 1 202 ? 3.621 6.133 -7.804 1.00 94.56 202 VAL A O 1
ATOM 1544 N N . LEU A 1 203 ? 4.338 6.390 -5.697 1.00 94.44 203 LEU A N 1
ATOM 1545 C CA . LEU A 1 203 ? 5.604 7.023 -6.062 1.00 94.44 203 LEU A CA 1
ATOM 1546 C C . LEU A 1 203 ? 6.479 6.087 -6.902 1.00 94.44 203 LEU A C 1
ATOM 1548 O O . LEU A 1 203 ? 7.048 6.520 -7.903 1.00 94.44 203 LEU A O 1
ATOM 1552 N N . SER A 1 204 ? 6.563 4.810 -6.523 1.00 93.12 204 SER A N 1
ATOM 1553 C CA . SER A 1 204 ? 7.309 3.815 -7.292 1.00 93.12 204 SER A CA 1
ATOM 1554 C C . SER A 1 204 ? 6.729 3.641 -8.688 1.00 93.12 204 SER A C 1
ATOM 1556 O O . SER A 1 204 ? 7.484 3.629 -9.656 1.00 93.12 204 SER A O 1
ATOM 1558 N N . TRP A 1 205 ? 5.399 3.608 -8.813 1.00 93.56 205 TRP A N 1
ATOM 1559 C CA . TRP A 1 205 ? 4.734 3.566 -10.108 1.00 93.56 205 TRP A CA 1
ATOM 1560 C C . TRP A 1 205 ? 5.103 4.777 -10.978 1.00 93.56 205 TRP A C 1
ATOM 1562 O O . TRP A 1 205 ? 5.491 4.610 -12.134 1.00 93.56 205 TRP A O 1
ATOM 1572 N N . ILE A 1 206 ? 5.074 5.991 -10.419 1.00 93.31 206 ILE A N 1
ATOM 1573 C CA . ILE A 1 206 ? 5.466 7.207 -11.148 1.00 93.31 206 ILE A CA 1
ATOM 1574 C C . ILE A 1 206 ? 6.916 7.100 -11.638 1.00 93.31 206 ILE A C 1
ATOM 1576 O O . ILE A 1 206 ? 7.181 7.291 -12.822 1.00 93.31 206 ILE A O 1
ATOM 1580 N N . ILE A 1 207 ? 7.857 6.776 -10.750 1.00 92.19 207 ILE A N 1
ATOM 1581 C CA . ILE A 1 207 ? 9.289 6.774 -11.081 1.00 92.19 207 ILE A CA 1
ATOM 1582 C C . ILE A 1 207 ? 9.642 5.646 -12.055 1.00 92.19 207 ILE A C 1
ATOM 1584 O O . ILE A 1 207 ? 10.404 5.862 -12.992 1.00 92.19 207 ILE A O 1
ATOM 1588 N N . LEU A 1 208 ? 9.117 4.441 -11.835 1.00 89.44 208 LEU A N 1
ATOM 1589 C CA . LEU A 1 208 ? 9.531 3.256 -12.584 1.00 89.44 208 LEU A CA 1
ATOM 1590 C C . LEU A 1 208 ? 8.794 3.108 -13.913 1.00 89.44 208 LEU A C 1
ATOM 1592 O O . LEU A 1 208 ? 9.373 2.554 -14.843 1.00 89.44 208 LEU A O 1
ATOM 1596 N N . TYR A 1 209 ? 7.554 3.590 -14.027 1.00 87.75 209 TYR A N 1
ATOM 1597 C CA . TYR A 1 209 ? 6.752 3.413 -15.239 1.00 87.75 209 TYR A CA 1
ATOM 1598 C C . TYR A 1 209 ? 6.675 4.692 -16.069 1.00 87.75 209 TYR A C 1
ATOM 1600 O O . TYR A 1 209 ? 6.850 4.606 -17.283 1.00 87.75 209 TYR A O 1
ATOM 1608 N N . LEU A 1 210 ? 6.479 5.863 -15.447 1.00 87.75 210 LEU A N 1
ATOM 1609 C CA . LEU A 1 210 ? 6.242 7.118 -16.178 1.00 87.75 210 LEU A CA 1
ATOM 1610 C C . LEU A 1 210 ? 7.509 7.918 -16.503 1.00 87.75 210 LEU A C 1
ATOM 1612 O O . LEU A 1 210 ? 7.539 8.581 -17.537 1.00 87.75 210 LEU A O 1
ATOM 1616 N N . VAL A 1 211 ? 8.521 7.894 -15.627 1.00 85.56 211 VAL A N 1
ATOM 1617 C CA . VAL A 1 211 ? 9.772 8.666 -15.785 1.00 85.56 211 VAL A CA 1
ATOM 1618 C C . VAL A 1 211 ? 10.820 7.864 -16.538 1.00 85.56 211 VAL A C 1
ATOM 1620 O O . VAL A 1 211 ? 11.427 8.405 -17.489 1.00 85.56 211 VAL A O 1
#

Foldseek 3Di:
DPDPPDDPDPVVVVVVVVVVCVVPPDDLVVLLVVLLVVLVVVLVVVCVVVVVLVCLLVVQVVPPPPPPSPPVQRAQDLVLLVLLLVLLQQLLVLLLVLVVCCVPPVADSLVSLVSSLVSLVVSLVSLVVSVVVRRDACVRDSLSVSLCVLSVVLSVVSVVLSVVSVVQNVLNVVLVPPPRNDRDRNSNSSSVSSNSSSVSSNVSSCSNHVD

Sequence (211 aa):
MSDLTIPSDGSEMSDLTLRESDVYAETPELHERIDRIGFWLVGGATVMFFFSFVFAYFYLRSLDSNGLWRPAGVDPPTAYGILIAAALALSALAFLYAARVARQRGRGWGLPSGVALLLGLFACVAQAVEYAHIPFGPQSGGYASVFFGWTVFYVVIALISLYRVEVAFAAALRARGEEDGAVPEGLTPAAVYWAFVAGLGVLSWIILYLV

Radius of gyration: 23.64 Å; Cα contacts (8 Å, |Δi|>4): 200; chains: 1; bounding box: 50×25×84 Å

Mean predicted aligned error: 8.55 Å

Solvent-accessible surface area (backbone atoms only — not comparable to full-atom values): 11298 Å² total; per-residue (Å²): 133,81,82,82,78,74,76,89,47,71,65,61,50,49,51,48,53,50,54,50,50,62,73,67,54,75,52,70,70,55,55,33,50,51,46,36,53,51,50,50,53,54,46,54,52,49,50,58,57,54,47,52,52,55,49,49,49,53,51,54,52,71,65,46,83,80,76,56,66,64,46,95,65,53,68,73,65,63,68,53,48,51,52,32,34,49,29,26,47,51,14,24,52,29,25,41,47,14,35,51,35,28,76,75,62,39,50,82,22,36,62,34,23,45,50,14,43,52,28,41,54,47,24,50,50,48,52,55,54,43,66,74,71,44,81,58,53,59,83,71,41,70,52,35,37,49,48,51,52,51,52,53,55,45,47,54,55,48,52,61,48,44,50,58,40,46,54,52,25,52,49,38,57,67,36,65,82,48,93,70,33,72,66,66,80,38,45,56,49,50,23,52,47,45,33,52,55,26,48,54,47,41,49,47,38,45,55,75,72,74,104

Nearest PDB structures (foldseek):
  8ugj-assembly1_4C  TM=8.875E-01  e=1.305E-04  Sus scrofa
  1ocr-assembly1_C  TM=8.172E-01  e=6.566E-05  Bos taurus
  5j7y-assembly1_BC  TM=8.012E-01  e=3.460E-05  Ovis aries
  8ugl-assembly1_4C  TM=8.282E-01  e=3.113E-04  Sus scrofa
  8dt0-assembly2_B  TM=6.577E-01  e=4.871E+00  synthetic construct

Secondary structure (DSSP, 8-state):
--------SHHHHHHHHHHHHHHS---HHHHHHHHHHHHHHHHHHHHHHHHHHHHHHHHHHHH-TTS-SS-TT----HHHHHHHHHHHHHHHHHHHHHHHHHHHHSSS-HHHHHHHHHHHHHHHHHHHHHHHH-S--TTS-HHHHHHHHHHHHHHHHHHHHHHHHHHHHHHHHHTTT-SS--PPTTHHHHHHHHHHHHHHHHHHHIIIII-